Protein 8IMS (pdb70)

InterPro domains:
  IPR001293 Zinc finger, TRAF-type [PS50145] (222-292)
  IPR001680 WD40 repeat [PF00400] (387-424)
  IPR001680 WD40 repeat [PF00400] (430-465)
  IPR001680 WD40 repeat [PF00400] (471-504)
  IPR001680 WD40 repeat [PF00400] (590-629)
  IPR001680 WD40 repeat [PF00400] (635-668)
  IPR001680 WD40 repeat [PS50082] (392-424)
  IPR001680 WD40 repeat [PS50082] (435-474)
  IPR001680 WD40 repeat [PS50082] (555-594)
  IPR001680 WD40 repeat [PS50082] (595-638)
  IPR001680 WD40 repeat [PS50082] (639-670)
  IPR001680 WD40 repeat [SM00320] (385-424)
  IPR001680 WD40 repeat [SM00320] (428-465)
  IPR001680 WD40 repeat [SM00320] (468-504)
  IPR001680 WD40 repeat [SM00320] (509-545)
  IPR001680 WD40 repeat [SM00320] (548-585)
  IPR001680 WD40 repeat [SM00320] (588-629)
  IPR001680 WD40 repeat [SM00320] (632-669)
  IPR001841 Zinc finger, RING-type [PS50089] (131-165)
  IPR001841 Zinc finger, RING-type [SM00184] (131-164)

GO terms:
  GO:0061630 ubiquitin protein ligase activity (F, IDA)
  GO:0035519 protein K29-linked ubiquitination (P, IDA)
  GO:0005737 cytoplasm (C, IDA)
  GO:2000060 positive regulation of ubiquitin-dependent protein catabolic process (P, IDA)
  GO:0043410 positive regulation of MAPK cascade (P, IDA)
  GO:0006915 apoptotic process (P, IDA)
  GO:0061630 ubiquitin protein ligase activity (F, EXP)
  GO:0005634 nucleus (C, EXP)
  GO:0005737 cytoplasm (C, EXP)
  GO:0031410 cytoplasmic vesicle (C, EXP)
  GO:0070372 regulation of ERK1 and ERK2 cascade (P, IMP)
  GO:0005515 protein binding (F, IPI)
  GO:0004842 ubiquitin-protein transferase activity (F, IDA)
  GO:0000151 ubiquitin ligase complex (C, IDA)
  GO:0016567 protein ubiquitination (P, IDA)
  GO:2001235 positive regulation of apoptotic signaling pathway (P, IMP)

B-factor: mean 109.36, std 34.38, range [30.69, 208.99]

Solvent-accessible surface area: 18142 Å² total; per-residue (Å²): 109,104,154,128,38,64,99,102,8,39,70,84,1,111,122,14,70,107,37,13,56,90,15,73,118,20,15,58,108,2,130,44,50,4,25,127,4,42,101,75,5,58,100,22,36,114,41,12,104,123,93,20,101,86,12,75,102,65,11,52,116,23,38,101,38,9,90,100,24,90,150,66,21,59,116,10,73,67,56,3,71,109,0,30,48,84,30,69,111,57,143,180,152,81,43,139,120,36,60,110,74,6,51,76,75,7,112,91,0,122,100,31,15,48,93,2,78,132,30,2,57,78,3,119,56,51,3,36,109,14,21,101,76,0,55,109,32,50,127,34,17,106,112,97,9,81,80,19,62,120,48,15,55,98,10,35,113,35,2,84,104,31,85,164,67,22,65,115,18,74,92,72,0,69,78,4,36,68,85,29,118,122,19,134,193,158,68,81,68,84,47,77,118,86,4,60,75,45,4,122,114,0,58,84,32,12,50,103,9,70,99,36,3,49,101,8,120,58,60,14,35,133,16,31,118,88,1,61,134,29,55,140,36,10,116,126,100,20,79,84,6,71,90,48,14,42,117,25,34,119,44,9,104,73,16,139,142,39,48,56,98,12,90,69,80,18,70,119,0,57,54,60,14,132,143,45,126

Radius of gyration: 40.23 Å; Cα contacts (8 Å, |Δi|>4): 74; chains: 3; bounding box: 32×136×61 Å

Organism: Homo sapiens (NCBI:txid9606)

Foldseek 3Di:
DPPVVVVVVVVVVVVVVVVVVVVVVVVVVVVVVVVVVVVVVVVVVVVCVVVVVVVVVVVVVVVVVVVVVVVVVVVVVVVVVVVVVVVVVVVD/DPPCVVVVVVVVVVVVVVVVVVVVVVVVVVVVVVVVVVVVVVVVVVVVVVVVVVVVVVVVVVVVVVVVVVVVVVVVVVVVVVVVVVVVVVDDD/DDPCVVVVVVVVVVVVVVVVVVVVVVVVVVVVVVVVVVVVVVVVVVVVCVVVVVVVVVVVVVVVVVVVVVVVVVVVVVVVVVVVVVVVVVDD

Sequence (277 aa):
GLKEFLQQTDDRFHEMHVALAQKDQEIAFLRSMLGKLSEKIDQLEKSLELKFDVLDENQSKLSEDLMEFRRDASMLNDELSHINARLNMGILEGLKEFLQQTDDRFHEMHVALAQKDQEIAFLRSMLGKLSEKIDQLEKSLELKFDVLDENQSKLSEDLMEFRRDASMLNDELSHINARLNMGILEGLKEFLQQTDDRFHEMHVALAQKDQEIAFLRSMLGKLSEKIDQLEKSLELKFDVLDENQSKLSEDLMEFRRDASMLNDELSHINARLNMGI

Secondary structure (DSSP, 8-state):
---THHHHHHHHHHHHHHHHHHHHHHHHHHHHHHHHHHHHHHHHHHHHHHHHHHHHHHHHHHHHHHHHHHHHHHHHHHHHHHHHHHHHTTS--/--HHHHHHHHHHHHHHHHHHHHHHHHHHHHHHHHHHHHHHHHHHHHHHHHHHHHHHHHHHHHHHHHHHHHHHHHHHHHHHHHHHHHHHHHH-/----HHHHHHHHHHHHHHHHHHHHHHHHHHHHHHHHHHHHHHHHHHHHHH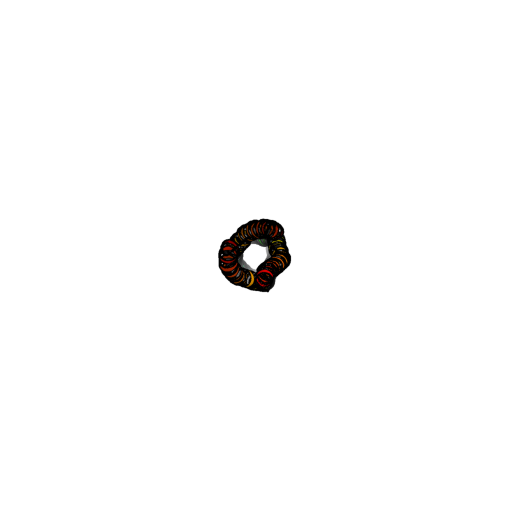HHHHHHHHHHHHHHHHHHHHHHHHHHHHHHHHHHHHHHTT--

Structure (mmCIF, N/CA/C/O backbone):
data_8IMS
#
_entry.id   8IMS
#
_cell.length_a   169.923
_cell.length_b   169.923
_cell.length_c   57.055
_cell.angle_alpha   90.000
_cell.angle_beta   90.000
_cell.angle_gamma   120.000
#
_symmetry.space_group_name_H-M   'P 64'
#
loop_
_entity.id
_entity.type
_entity.pdbx_description
1 polymer 'E3 ubiquitin-protein ligase TRAF7'
2 water water
#
loop_
_atom_site.group_PDB
_atom_site.id
_atom_site.type_symbol
_atom_site.label_atom_id
_atom_site.label_alt_id
_atom_site.label_comp_id
_atom_site.label_asym_id
_atom_site.label_entity_id
_atom_site.label_seq_id
_atom_site.pdbx_PDB_ins_code
_atom_site.Cartn_x
_atom_site.Cartn_y
_atom_site.Cartn_z
_atom_site.occupancy
_atom_site.B_iso_or_equiv
_atom_site.auth_seq_id
_atom_site.auth_comp_id
_atom_site.auth_asym_id
_atom_site.auth_atom_id
_atom_site.pdbx_PDB_model_num
ATOM 1 N N . GLY A 1 28 ? -91.45234 85.88886 -10.97489 1.000 146.12625 286 GLY B N 1
ATOM 2 C CA . GLY A 1 28 ? -90.50310 85.14065 -10.17383 1.000 149.17715 286 GLY B CA 1
ATOM 3 C C . GLY A 1 28 ? -91.10841 83.91947 -9.51193 1.000 170.24616 286 GLY B C 1
ATOM 4 O O . GLY A 1 28 ? -91.99318 84.02905 -8.66646 1.000 167.22917 286 GLY B O 1
ATOM 5 N N . LEU A 1 29 ? -90.61439 82.74698 -9.89289 1.000 183.34275 287 LEU B N 1
ATOM 6 C CA . LEU A 1 29 ? -91.08565 81.47503 -9.34011 1.000 160.57710 287 LEU B CA 1
ATOM 7 C C . LEU A 1 29 ? -90.04496 80.88488 -8.38886 1.000 151.86486 287 LEU B C 1
ATOM 8 O O . LEU A 1 29 ? -89.59133 79.75027 -8.52879 1.000 141.42565 287 LEU B O 1
ATOM 13 N N . LYS A 1 30 ? -89.66402 81.68721 -7.39426 1.000 164.30938 288 LYS B N 1
ATOM 14 C CA . LYS A 1 30 ? -88.68367 81.23083 -6.41621 1.000 153.90164 288 LYS B CA 1
ATOM 15 C C . LYS A 1 30 ? -89.28443 80.31359 -5.35997 1.000 148.72206 288 LYS B C 1
ATOM 16 O O . LYS A 1 30 ? -88.53512 79.62709 -4.65636 1.000 141.26733 288 LYS B O 1
ATOM 22 N N . GLU A 1 31 ? -90.60895 80.29721 -5.20961 1.000 157.53944 289 GLU B N 1
ATOM 23 C CA . GLU A 1 31 ? -91.20589 79.33662 -4.29100 1.000 155.12941 289 GLU B CA 1
ATOM 24 C C . GLU A 1 31 ? -91.02844 77.90355 -4.77766 1.000 144.88971 289 GLU B C 1
ATOM 25 O O . GLU A 1 31 ? -90.86500 76.99135 -3.96006 1.000 143.04109 289 GLU B O 1
ATOM 31 N N . PHE A 1 32 ? -91.05510 77.68363 -6.09546 1.000 144.11026 290 PHE B N 1
ATOM 32 C CA . PHE A 1 32 ? -90.91787 76.32964 -6.62264 1.000 129.95029 290 PHE B CA 1
ATOM 33 C C . PHE A 1 32 ? -89.48201 75.81634 -6.58155 1.000 116.46483 290 PHE B C 1
ATOM 34 O O . PHE A 1 32 ? -89.27237 74.61155 -6.40037 1.000 125.11588 290 PHE B O 1
ATOM 42 N N . LEU A 1 33 ? -88.48773 76.69564 -6.75447 1.000 115.91470 291 LEU B N 1
ATOM 43 C CA . LEU A 1 33 ? -87.09758 76.24231 -6.74326 1.000 119.51103 291 LEU B CA 1
ATOM 44 C C . LEU A 1 33 ? -86.74017 75.59040 -5.41552 1.000 118.01435 291 LEU B C 1
ATOM 45 O O . LEU A 1 33 ? -85.97391 74.62059 -5.37584 1.000 117.74214 291 LEU B O 1
ATOM 50 N N . GLN A 1 34 ? -87.28218 76.11055 -4.31707 1.000 119.42491 292 GLN B N 1
ATOM 51 C CA . GLN A 1 34 ? -87.03662 75.50066 -3.01943 1.000 122.91109 292 GLN B CA 1
ATOM 52 C C . GLN A 1 34 ? -87.86810 74.23893 -2.82994 1.000 108.59985 292 GLN B C 1
ATOM 53 O O . GLN A 1 34 ? -87.42716 73.30797 -2.14641 1.000 110.61780 292 GLN B O 1
ATOM 59 N N . GLN A 1 35 ? -89.06820 74.19846 -3.41673 1.000 108.75621 293 GLN B N 1
ATOM 60 C CA . GLN A 1 35 ? -89.92382 73.02082 -3.30237 1.000 108.41118 293 GLN B CA 1
ATOM 61 C C . GLN A 1 35 ? -89.20620 71.76789 -3.79075 1.000 98.47573 293 GLN B C 1
ATOM 62 O O . GLN A 1 35 ? -89.35176 70.68992 -3.20255 1.000 101.57365 293 GLN B O 1
ATOM 68 N N . THR A 1 36 ? -88.42386 71.89037 -4.86531 1.000 92.83867 294 THR B N 1
ATOM 69 C CA . THR A 1 36 ? -87.65077 70.75106 -5.34855 1.000 92.11706 294 THR B CA 1
ATOM 70 C C . THR A 1 36 ? -86.48421 70.44259 -4.41845 1.000 91.18027 294 THR B C 1
ATOM 71 O O . THR A 1 36 ? -86.12492 69.27420 -4.23115 1.000 95.52297 294 THR B O 1
ATOM 75 N N . ASP A 1 37 ? -85.87502 71.47886 -3.83595 1.000 88.70826 295 ASP B N 1
ATOM 76 C CA . ASP A 1 37 ? -84.81317 71.26571 -2.85743 1.000 90.08455 295 ASP B CA 1
ATOM 77 C C . ASP A 1 37 ? -85.32814 70.47175 -1.66220 1.000 79.14083 295 ASP B C 1
ATOM 78 O O . ASP A 1 37 ? -84.61219 69.62891 -1.10853 1.000 89.64628 295 ASP B O 1
ATOM 83 N N . ASP A 1 38 ? -86.57559 70.72094 -1.25804 1.000 81.23648 296 ASP B N 1
ATOM 84 C CA . ASP A 1 38 ? -87.17474 69.95138 -0.17319 1.000 73.00724 296 ASP B CA 1
ATOM 85 C C . ASP A 1 38 ? -87.36271 68.49154 -0.56700 1.000 80.06749 296 ASP B C 1
ATOM 86 O O . ASP A 1 38 ? -87.07735 67.58760 0.22748 1.000 86.27445 296 ASP B O 1
ATOM 91 N N . ARG A 1 39 ? -87.85127 68.24242 -1.78566 1.000 88.77552 297 ARG B N 1
ATOM 92 C CA . ARG A 1 39 ? -88.08750 66.87001 -2.22367 1.000 81.45738 297 ARG B CA 1
ATOM 93 C C . ARG A 1 39 ? -86.78358 66.08621 -2.31000 1.000 71.32656 297 ARG B C 1
ATOM 94 O O . ARG A 1 39 ? -86.74761 64.89153 -1.99312 1.000 71.76808 297 ARG B O 1
ATOM 102 N N . PHE A 1 40 ? -85.70264 66.73929 -2.74519 1.000 64.89089 298 PHE B N 1
ATOM 103 C CA . PHE A 1 40 ? -84.40440 66.07328 -2.78115 1.000 62.64029 298 PHE B CA 1
ATOM 104 C C . PHE A 1 40 ? -83.96224 65.65976 -1.38285 1.000 76.94853 298 PHE B C 1
ATOM 105 O O . PHE A 1 40 ? -83.33602 64.60752 -1.20552 1.000 73.22006 298 PHE B O 1
ATOM 113 N N . HIS A 1 41 ? -84.27836 66.47907 -0.37685 1.000 74.76359 299 HIS B N 1
ATOM 114 C CA . HIS A 1 41 ? -83.94814 66.12714 0.99987 1.000 68.49767 299 HIS B CA 1
ATOM 115 C C . HIS A 1 41 ? -84.74639 64.91412 1.46334 1.000 77.43268 299 HIS B C 1
ATOM 116 O O . HIS A 1 41 ? -84.21293 64.04159 2.15931 1.000 76.49198 299 HIS B O 1
ATOM 123 N N . GLU A 1 42 ? -86.03045 64.85204 1.09597 1.000 73.64330 300 GLU B N 1
ATOM 124 C CA . GLU A 1 42 ? -86.84427 63.67557 1.39193 1.000 71.06425 300 GLU B CA 1
ATOM 125 C C . GLU A 1 42 ? -86.21148 62.40671 0.83659 1.000 70.56761 300 GLU B C 1
ATOM 126 O O . GLU A 1 42 ? -86.15503 61.38042 1.52347 1.000 79.66355 300 GLU B O 1
ATOM 132 N N . MET A 1 43 ? -85.73236 62.45779 -0.40696 1.000 66.85671 301 MET B N 1
ATOM 133 C CA . MET A 1 43 ? -85.15638 61.27185 -1.03125 1.000 53.81622 301 MET B CA 1
ATOM 134 C C . MET A 1 43 ? -83.83584 60.88395 -0.37566 1.000 61.59475 301 MET B C 1
ATOM 135 O O . MET A 1 43 ? -83.55546 59.69289 -0.19391 1.000 61.59099 301 MET B O 1
ATOM 140 N N . HIS A 1 44 ? -83.00954 61.87257 -0.02093 1.000 62.66478 302 HIS B N 1
ATOM 141 C CA . HIS A 1 44 ? -81.75126 61.57514 0.65761 1.000 63.45900 302 HIS B CA 1
ATOM 142 C C . HIS A 1 44 ? -82.00154 60.86685 1.98163 1.000 60.38637 302 HIS B C 1
ATOM 143 O O . HIS A 1 44 ? -81.25196 59.95972 2.36149 1.000 60.58723 302 HIS B O 1
ATOM 150 N N . VAL A 1 45 ? -83.04483 61.27678 2.70373 1.000 57.17281 303 VAL B N 1
ATOM 151 C CA . VAL A 1 45 ? -83.41630 60.58457 3.93270 1.000 52.38642 303 VAL B CA 1
ATOM 152 C C . VAL A 1 45 ? -83.89050 59.17197 3.61586 1.000 51.06229 303 VAL B C 1
ATOM 153 O O . VAL A 1 45 ? -83.50375 58.20424 4.28202 1.000 57.02952 303 VAL B O 1
ATOM 157 N N . ALA A 1 46 ? -84.73364 59.03361 2.58883 1.000 54.33595 304 ALA B N 1
ATOM 158 C CA . ALA A 1 46 ? -85.19884 57.71093 2.18602 1.000 49.27266 304 ALA B CA 1
ATOM 159 C C . ALA A 1 46 ? -84.03504 56.83523 1.74456 1.000 50.76386 304 ALA B C 1
ATOM 160 O O . ALA A 1 46 ? -84.00956 55.63170 2.02803 1.000 57.20977 304 ALA B O 1
ATOM 162 N N . LEU A 1 47 ? -83.05998 57.42356 1.04983 1.000 47.45712 305 LEU B N 1
ATOM 163 C CA . LEU A 1 47 ? -81.85374 56.68136 0.70560 1.000 48.07113 305 LEU B CA 1
ATOM 164 C C . LEU A 1 47 ? -81.06434 56.31252 1.95405 1.000 49.98807 305 LEU B C 1
ATOM 165 O O . LEU A 1 47 ? -80.55700 55.19107 2.06369 1.000 53.54985 305 LEU B O 1
ATOM 170 N N . ALA A 1 48 ? -80.95932 57.24244 2.90839 1.000 58.30885 306 ALA B N 1
ATOM 171 C CA . ALA A 1 48 ? -80.21897 56.97354 4.13761 1.000 47.83384 306 ALA B CA 1
ATOM 172 C C . ALA A 1 48 ? -80.80511 55.78901 4.89358 1.000 56.93248 306 ALA B C 1
ATOM 173 O O . ALA A 1 48 ? -80.06363 54.97723 5.46050 1.000 59.62762 306 ALA B O 1
ATOM 175 N N . GLN A 1 49 ? -82.13524 55.67430 4.91815 1.000 50.64675 307 GLN B N 1
ATOM 176 C CA . GLN A 1 49 ? -82.75556 54.49017 5.50223 1.000 49.95165 307 GLN B CA 1
ATOM 177 C C . GLN A 1 49 ? -82.35974 53.23298 4.74076 1.000 56.37263 307 GLN B C 1
ATOM 178 O O . GLN A 1 49 ? -82.05190 52.20271 5.34960 1.000 58.10465 307 GLN B O 1
ATOM 184 N N . LYS A 1 50 ? -82.35287 53.30266 3.40694 1.000 56.47524 308 LYS B N 1
ATOM 185 C CA . LYS A 1 50 ? -81.98885 52.14082 2.60177 1.000 51.18008 308 LYS B CA 1
ATOM 186 C C . LYS A 1 50 ? -80.58778 51.64610 2.93801 1.000 51.86413 308 LYS B C 1
ATOM 187 O O . LYS A 1 50 ? -80.34683 50.43448 2.98233 1.000 57.15520 308 LYS B O 1
ATOM 193 N N . ASP A 1 51 ? -79.65053 52.56704 3.17944 1.000 55.45088 309 ASP B N 1
ATOM 194 C CA . ASP A 1 51 ? -78.32321 52.16307 3.63478 1.000 58.09198 309 ASP B CA 1
ATOM 195 C C . ASP A 1 51 ? -78.40516 51.36448 4.92970 1.000 55.93326 309 ASP B C 1
ATOM 196 O O . ASP A 1 51 ? -77.69680 50.36448 5.09573 1.000 53.47270 309 ASP B O 1
ATOM 201 N N . GLN A 1 52 ? -79.26111 51.79271 5.85966 1.000 59.33133 310 GLN B N 1
ATOM 202 C CA . GLN A 1 52 ? -79.40516 51.08123 7.12590 1.000 54.78711 310 GLN B CA 1
ATOM 203 C C . GLN A 1 52 ? -79.99556 49.69364 6.91064 1.000 53.88708 310 GLN B C 1
ATOM 204 O O . GLN A 1 52 ? -79.44122 48.69224 7.37871 1.000 54.23902 310 GLN B O 1
ATOM 210 N N . GLU A 1 53 ? -81.13986 49.62291 6.22506 1.000 60.29560 311 GLU B N 1
ATOM 211 C CA . GLU A 1 53 ? -81.79614 48.34161 5.98459 1.000 54.74641 311 GLU B CA 1
ATOM 212 C C . GLU A 1 53 ? -80.86503 47.36015 5.28246 1.000 53.67490 311 GLU B C 1
ATOM 213 O O . GLU A 1 53 ? -80.82615 46.17461 5.63079 1.000 50.75858 311 GLU B O 1
ATOM 219 N N . ILE A 1 54 ? -80.09422 47.83590 4.30243 1.000 49.13595 312 ILE B N 1
ATOM 220 C CA . ILE A 1 54 ? -79.18073 46.94625 3.59189 1.000 57.06696 312 ILE B CA 1
ATOM 221 C C . ILE A 1 54 ? -78.04080 46.50626 4.50234 1.000 53.35915 312 ILE B C 1
ATOM 222 O O . ILE A 1 54 ? -77.60749 45.34815 4.46035 1.000 55.13656 312 ILE B O 1
ATOM 227 N N . ALA A 1 55 ? -77.54595 47.41418 5.34649 1.000 57.54571 313 ALA B N 1
ATOM 228 C CA . ALA A 1 55 ? -76.45327 47.07209 6.25263 1.000 53.18130 313 ALA B CA 1
ATOM 229 C C . ALA A 1 55 ? -76.85397 45.95946 7.21527 1.000 63.79325 313 ALA B C 1
ATOM 230 O O . ALA A 1 55 ? -76.09597 45.00596 7.42895 1.000 57.93126 313 ALA B O 1
ATOM 232 N N . PHE A 1 56 ? -78.04222 46.06946 7.81535 1.000 53.94159 314 PHE B N 1
ATOM 233 C CA . PHE A 1 56 ? -78.51453 45.02359 8.71830 1.000 54.58560 314 PHE B CA 1
ATOM 234 C C . PHE A 1 56 ? -78.71121 43.70128 7.98702 1.000 51.68405 314 PHE B C 1
ATOM 235 O O . PHE A 1 56 ? -78.23818 42.65324 8.44090 1.000 51.64843 314 PHE B O 1
ATOM 243 N N . LEU A 1 57 ? -79.43120 43.72965 6.86117 1.000 53.71979 315 LEU B N 1
ATOM 244 C CA . LEU A 1 57 ? -79.65903 42.51417 6.08385 1.000 52.35766 315 LEU B CA 1
ATOM 245 C C . LEU A 1 57 ? -78.34128 41.84241 5.72832 1.000 56.10373 315 LEU B C 1
ATOM 246 O O . LEU A 1 57 ? -78.24411 40.60988 5.70220 1.000 65.09541 315 LEU B O 1
ATOM 251 N N . ARG A 1 58 ? -77.31883 42.64797 5.44355 1.000 50.70613 316 ARG B N 1
ATOM 252 C CA . ARG A 1 58 ? -75.98485 42.12359 5.18214 1.000 44.58868 316 ARG B CA 1
ATOM 253 C C . ARG A 1 58 ? -75.46252 41.34721 6.38774 1.000 60.81770 316 ARG B C 1
ATOM 254 O O . ARG A 1 58 ? -74.97708 40.21767 6.25193 1.000 64.11450 316 ARG B O 1
ATOM 262 N N . SER A 1 59 ? -75.54798 41.94548 7.57986 1.000 69.39223 317 SER B N 1
ATOM 263 C CA . SER A 1 59 ? -75.03683 41.28959 8.78118 1.000 64.73716 317 SER B CA 1
ATOM 264 C C . SER A 1 59 ? -75.81345 40.01790 9.10145 1.000 63.04378 317 SER B C 1
ATOM 265 O O . SER A 1 59 ? -75.21728 38.99430 9.45723 1.000 73.29903 317 SER B O 1
ATOM 268 N N . MET A 1 60 ? -77.14501 40.06342 8.98845 1.000 59.95444 318 MET B N 1
ATOM 269 C CA . MET A 1 60 ? -77.94758 38.86823 9.23574 1.000 55.49869 318 MET B CA 1
ATOM 270 C C . MET A 1 60 ? -77.54458 37.73293 8.30546 1.000 56.06162 318 MET B C 1
ATOM 271 O O . MET A 1 60 ? -77.46968 36.57352 8.72772 1.000 68.87549 318 MET B O 1
ATOM 276 N N . LEU A 1 61 ? -77.28418 38.04335 7.03371 1.000 57.69473 319 LEU B N 1
ATOM 277 C CA . LEU A 1 61 ? -76.77887 37.02353 6.12213 1.000 61.44181 319 LEU B CA 1
ATOM 278 C C . LEU A 1 61 ? -75.45552 36.45624 6.61503 1.000 58.67144 319 LEU B C 1
ATOM 279 O O . LEU A 1 61 ? -75.24952 35.23757 6.59336 1.000 53.18037 319 LEU B O 1
ATOM 284 N N . GLY A 1 62 ? -74.54381 37.32466 7.05546 1.000 59.38741 320 GLY B N 1
ATOM 285 C CA . GLY A 1 62 ? -73.27726 36.83995 7.57516 1.000 73.01773 320 GLY B CA 1
ATOM 286 C C . GLY A 1 62 ? -73.45457 35.98066 8.81121 1.000 74.87474 320 GLY B C 1
ATOM 287 O O . GLY A 1 62 ? -72.77739 34.96327 8.97444 1.000 75.82457 320 GLY B O 1
ATOM 288 N N . LYS A 1 63 ? -74.36753 36.38031 9.70007 1.000 69.27742 321 LYS B N 1
ATOM 289 C CA . LYS A 1 63 ? -74.65001 35.57694 10.88525 1.000 70.82243 321 LYS B CA 1
ATOM 290 C C . LYS A 1 63 ? -75.26973 34.23431 10.51331 1.000 69.02803 321 LYS B C 1
ATOM 291 O O . LYS A 1 63 ? -74.90552 33.19900 11.08238 1.000 73.31288 321 LYS B O 1
ATOM 297 N N . LEU A 1 64 ? -76.20766 34.22942 9.56194 1.000 64.57639 322 LEU B N 1
ATOM 298 C CA . LEU A 1 64 ? -76.80999 32.97277 9.12797 1.000 50.88279 322 LEU B CA 1
ATOM 299 C C . LEU A 1 64 ? -75.79322 32.09857 8.40685 1.000 70.43450 322 LEU B C 1
ATOM 300 O O . LEU A 1 64 ? -75.72760 30.88814 8.64748 1.000 81.01924 322 LEU B O 1
ATOM 305 N N . SER A 1 65 ? -75.00225 32.69026 7.50703 1.000 76.62413 323 SER B N 1
ATOM 306 C CA . SER A 1 65 ? -73.95408 31.93058 6.83405 1.000 75.72543 323 SER B CA 1
ATOM 307 C C . SER A 1 65 ? -72.92694 31.41603 7.83070 1.000 75.85068 323 SER B C 1
ATOM 308 O O . SER A 1 65 ? -72.34329 30.34553 7.62779 1.000 82.95576 323 SER B O 1
ATOM 311 N N . GLU A 1 66 ? -72.69125 32.16784 8.90723 1.000 80.25462 324 GLU B N 1
ATOM 312 C CA . GLU A 1 66 ? -71.82563 31.69045 9.97913 1.000 92.62786 324 GLU B CA 1
ATOM 313 C C . GLU A 1 66 ? -72.46326 30.51069 10.70075 1.000 85.17616 324 GLU B C 1
ATOM 314 O O . GLU A 1 66 ? -71.80545 29.49684 10.95304 1.000 92.33726 324 GLU B O 1
ATOM 320 N N . LYS A 1 67 ? -73.75271 30.62516 11.03142 1.000 88.69971 325 LYS B N 1
ATOM 321 C CA . LYS A 1 67 ? -74.47078 29.52642 11.67226 1.000 82.53998 325 LYS B CA 1
ATOM 322 C C . LYS A 1 67 ? -74.33652 28.23096 10.88047 1.000 85.31269 325 LYS B C 1
ATOM 323 O O . LYS A 1 67 ? -74.18605 27.14973 11.46115 1.000 91.90180 325 LYS B O 1
ATOM 329 N N . ILE A 1 68 ? -74.39039 28.32353 9.55063 1.000 76.43796 326 ILE B N 1
ATOM 330 C CA . ILE A 1 68 ? -74.29188 27.13607 8.70787 1.000 69.18074 326 ILE B CA 1
ATOM 331 C C . ILE A 1 68 ? -72.91351 26.49323 8.82180 1.000 79.48034 326 ILE B C 1
ATOM 332 O O . ILE A 1 68 ? -72.79577 25.26551 8.92084 1.000 86.45770 326 ILE B O 1
ATOM 337 N N . ASP A 1 69 ? -71.85046 27.30247 8.80502 1.000 82.93212 327 ASP B N 1
ATOM 338 C CA . ASP A 1 69 ? -70.50183 26.74031 8.78195 1.000 91.17794 327 ASP B CA 1
ATOM 339 C C . ASP A 1 69 ? -70.19264 25.94593 10.04848 1.000 98.48981 327 ASP B C 1
ATOM 340 O O . ASP A 1 69 ? -69.64473 24.84141 9.96996 1.000 103.97847 327 ASP B O 1
ATOM 345 N N . GLN A 1 70 ? -70.55830 26.46879 11.22250 1.000 99.16856 328 GLN B N 1
ATOM 346 C CA . GLN A 1 70 ? -70.35423 25.70637 12.45322 1.000 95.91712 328 GLN B CA 1
ATOM 347 C C . GLN A 1 70 ? -71.19265 24.43573 12.45833 1.000 89.70069 328 GLN B C 1
ATOM 348 O O . GLN A 1 70 ? -70.74563 23.38860 12.94093 1.000 88.59946 328 GLN B O 1
ATOM 354 N N . LEU A 1 71 ? -72.41536 24.51249 11.93261 1.000 84.14887 329 LEU B N 1
ATOM 355 C CA . LEU A 1 71 ? -73.26072 23.32830 11.84168 1.000 72.73062 329 LEU B CA 1
ATOM 356 C C . LEU A 1 71 ? -72.63910 22.27482 10.92929 1.000 82.20366 329 LEU B C 1
ATOM 357 O O . LEU A 1 71 ? -72.70703 21.07630 11.21893 1.000 93.95050 329 LEU B O 1
ATOM 362 N N . GLU A 1 72 ? -72.04494 22.69849 9.80982 1.000 88.56598 330 GLU B N 1
ATOM 363 C CA . GLU A 1 72 ? -71.34299 21.75210 8.94548 1.000 84.97954 330 GLU B CA 1
ATOM 364 C C . GLU A 1 72 ? -70.16862 21.10342 9.66763 1.000 83.81611 330 GLU B C 1
ATOM 365 O O . GLU A 1 72 ? -69.96981 19.88617 9.57847 1.000 88.53734 330 GLU B O 1
ATOM 371 N N . LYS A 1 73 ? -69.38340 21.90204 10.39438 1.000 81.73994 331 LYS B N 1
ATOM 372 C CA . LYS A 1 73 ? -68.23457 21.36486 11.11835 1.000 96.18316 331 LYS B CA 1
ATOM 373 C C . LYS A 1 73 ? -68.68362 20.44614 12.24624 1.000 100.40668 331 LYS B C 1
ATOM 374 O O . LYS A 1 73 ? -68.11396 19.36638 12.44285 1.000 109.48055 331 LYS B O 1
ATOM 380 N N . SER A 1 74 ? -69.68897 20.87133 13.01575 1.000 104.26175 332 SER B N 1
ATOM 381 C CA . SER A 1 74 ? -70.18559 20.03696 14.10462 1.000 101.78149 332 SER B CA 1
ATOM 382 C C . SER A 1 74 ? -70.69636 18.69723 13.59235 1.000 87.57356 332 SER B C 1
ATOM 383 O O . SER A 1 74 ? -70.58742 17.68325 14.29081 1.000 98.82295 332 SER B O 1
ATOM 386 N N . LEU A 1 75 ? -71.25953 18.66973 12.38410 1.000 83.29747 333 LEU B N 1
ATOM 387 C CA . LEU A 1 75 ? -71.68372 17.40126 11.80213 1.000 87.42545 333 LEU B CA 1
ATOM 388 C C . LEU A 1 75 ? -70.48799 16.51883 11.46762 1.000 89.16199 333 LEU B C 1
ATOM 389 O O . LEU A 1 75 ? -70.53374 15.30128 11.67417 1.000 89.05706 333 LEU B O 1
ATOM 394 N N . GLU A 1 76 ? -69.41156 17.11786 10.94886 1.000 101.88148 334 GLU B N 1
ATOM 395 C CA . GLU A 1 76 ? -68.20993 16.35480 10.62564 1.000 103.91115 334 GLU B CA 1
ATOM 396 C C . GLU A 1 76 ? -67.67674 15.62160 11.85044 1.000 96.24954 334 GLU B C 1
ATOM 397 O O . GLU A 1 76 ? -67.31227 14.44303 11.77284 1.000 105.50934 334 GLU B O 1
ATOM 403 N N . LEU A 1 77 ? -67.61478 16.31033 12.99109 1.000 99.35361 335 LEU B N 1
ATOM 404 C CA . LEU A 1 77 ? -67.12002 15.68941 14.21592 1.000 99.95744 335 LEU B CA 1
ATOM 405 C C . LEU A 1 77 ? -68.08262 14.61814 14.71463 1.000 103.02318 335 LEU B C 1
ATOM 406 O O . LEU A 1 77 ? -67.69681 13.46157 14.92396 1.000 117.67614 335 LEU B O 1
ATOM 411 N N . LYS A 1 78 ? -69.34751 14.99597 14.91756 1.000 94.94395 336 LYS B N 1
ATOM 412 C CA . LYS A 1 78 ? -70.33698 14.07486 15.46807 1.000 91.20759 336 LYS B CA 1
ATOM 413 C C . LYS A 1 78 ? -70.53729 12.84310 14.59121 1.000 91.84858 336 LYS B C 1
ATOM 414 O O . LYS A 1 78 ? -70.90043 11.77677 15.10019 1.000 106.49634 336 LYS B O 1
ATOM 420 N N . PHE A 1 79 ? -70.30987 12.96107 13.28112 1.000 93.99095 337 PHE B N 1
ATOM 421 C CA . PHE A 1 79 ? -70.42767 11.79665 12.40794 1.000 86.69627 337 PHE B CA 1
ATOM 422 C C . PHE A 1 79 ? -69.22409 10.87164 12.52538 1.000 95.64942 337 PHE B C 1
ATOM 423 O O . PHE A 1 79 ? -69.38556 9.64746 12.57784 1.000 111.49213 337 PHE B O 1
ATOM 431 N N . ASP A 1 80 ? -68.01361 11.43427 12.54981 1.000 101.89275 338 ASP B N 1
ATOM 432 C CA . ASP A 1 80 ? -66.81845 10.60962 12.69195 1.000 110.13721 338 ASP B CA 1
ATOM 433 C C . ASP A 1 80 ? -66.82010 9.83399 14.00293 1.000 107.74264 338 ASP B C 1
ATOM 434 O O . ASP A 1 80 ? -66.29676 8.71514 14.06162 1.000 113.65796 338 ASP B O 1
ATOM 439 N N . VAL A 1 81 ? -67.39920 10.40606 15.05940 1.000 106.21144 339 VAL B N 1
ATOM 440 C CA . VAL A 1 81 ? -67.49429 9.70063 16.33498 1.000 104.61727 339 VAL B CA 1
ATOM 441 C C . VAL A 1 81 ? -68.42680 8.50078 16.21184 1.000 116.82920 339 VAL B C 1
ATOM 442 O O . VAL A 1 81 ? -68.04948 7.36344 16.51729 1.000 125.93149 339 VAL B O 1
ATOM 446 N N . LEU A 1 82 ? -69.66270 8.74007 15.76446 1.000 113.95502 340 LEU B N 1
ATOM 447 C CA . LEU A 1 82 ? -70.64086 7.65998 15.68405 1.000 106.22628 340 LEU B CA 1
ATOM 448 C C . LEU A 1 82 ? -70.26390 6.62475 14.63226 1.000 104.19630 340 LEU B C 1
ATOM 449 O O . LEU A 1 82 ? -70.59449 5.44350 14.78619 1.000 120.47068 340 LEU B O 1
ATOM 454 N N . ASP A 1 83 ? -69.58509 7.03971 13.55983 1.000 104.49208 341 ASP B N 1
ATOM 455 C CA . ASP A 1 83 ? -69.12515 6.07065 12.57055 1.000 115.74283 341 ASP B CA 1
ATOM 456 C C . ASP A 1 83 ? -68.07136 5.14206 13.16132 1.000 113.67842 341 ASP B C 1
ATOM 457 O O . ASP A 1 83 ? -68.06924 3.93799 12.87987 1.000 119.85294 341 ASP B O 1
ATOM 462 N N . GLU A 1 84 ? -67.16518 5.68471 13.97932 1.000 113.64775 342 GLU B N 1
ATOM 463 C CA . GLU A 1 84 ? -66.17821 4.84678 14.65375 1.000 126.18656 342 GLU B CA 1
ATOM 464 C C . GLU A 1 84 ? -66.83850 3.93304 15.67873 1.000 121.41158 342 GLU B C 1
ATOM 465 O O . GLU A 1 84 ? -66.48359 2.75313 15.78533 1.000 124.41071 342 GLU B O 1
ATOM 471 N N . ASN A 1 85 ? -67.79248 4.46432 16.44923 1.000 116.58116 343 ASN B N 1
ATOM 472 C CA . ASN A 1 85 ? -68.49140 3.64493 17.43432 1.000 118.48199 343 ASN B CA 1
ATOM 473 C C . ASN A 1 85 ? -69.22265 2.48660 16.76809 1.000 113.34236 343 ASN B C 1
ATOM 474 O O . ASN A 1 85 ? -69.20762 1.36003 17.27679 1.000 119.51170 343 ASN B O 1
ATOM 479 N N . GLN A 1 86 ? -69.87938 2.74582 15.63486 1.000 101.86602 344 GLN B N 1
ATOM 480 C CA . GLN A 1 86 ? -70.52745 1.66668 14.89766 1.000 101.89696 344 GLN B CA 1
ATOM 481 C C . GLN A 1 86 ? -69.50669 0.65343 14.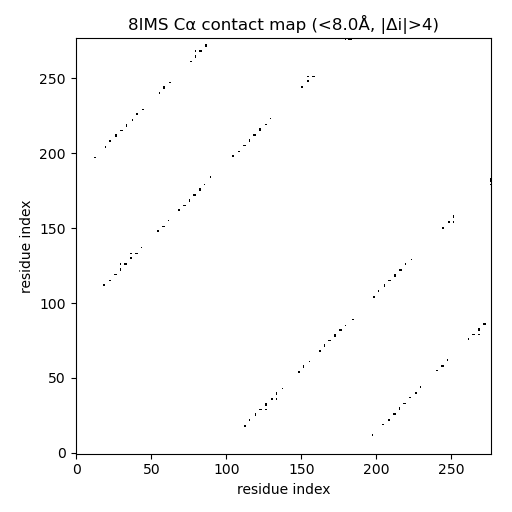39672 1.000 105.99892 344 GLN B C 1
ATOM 482 O O . GLN A 1 86 ? -69.76460 -0.55532 14.40488 1.000 119.15829 344 GLN B O 1
ATOM 488 N N . SER A 1 87 ? -68.34236 1.12937 13.94935 1.000 106.61682 345 SER B N 1
ATOM 489 C CA . SER A 1 87 ? -67.30604 0.22149 13.46818 1.000 115.19035 345 SER B CA 1
ATOM 490 C C . SER A 1 87 ? -66.64143 -0.52034 14.62152 1.000 123.26236 345 SER B C 1
ATOM 491 O O . SER A 1 87 ? -66.41263 -1.73271 14.53687 1.000 127.22573 345 SER B O 1
ATOM 494 N N . LYS A 1 88 ? -66.31727 0.19254 15.70443 1.000 120.71012 346 LYS B N 1
ATOM 495 C CA . LYS A 1 88 ? -65.67192 -0.44644 16.84761 1.000 122.70727 346 LYS B CA 1
ATOM 496 C C . LYS A 1 88 ? -66.58670 -1.48266 17.48752 1.000 126.60169 346 LYS B C 1
ATOM 497 O O . LYS A 1 88 ? -66.13989 -2.57720 17.85053 1.000 141.79629 346 LYS B O 1
ATOM 503 N N . LEU A 1 89 ? -67.87023 -1.15119 17.64385 1.000 123.05650 347 LEU B N 1
ATOM 504 C CA . LEU A 1 89 ? -68.81569 -2.10408 18.21610 1.000 112.99926 347 LEU B CA 1
ATOM 505 C C . LEU A 1 89 ? -69.00844 -3.30573 17.29853 1.000 114.41139 347 LEU B C 1
ATOM 506 O O . LEU A 1 89 ? -69.11732 -4.44300 17.77148 1.000 129.09360 347 LEU B O 1
ATOM 511 N N . SER A 1 90 ? -69.06242 -3.07400 15.98341 1.000 114.16267 348 SER B N 1
ATOM 512 C CA . SER A 1 90 ? -69.23905 -4.17944 15.04647 1.000 119.14116 348 SER B CA 1
ATOM 513 C C . SER A 1 90 ? -68.01038 -5.07967 14.99980 1.000 119.64514 348 SER B C 1
ATOM 514 O O . SER A 1 90 ? -68.14321 -6.29407 14.80955 1.000 122.65162 348 SER B O 1
ATOM 517 N N . GLU A 1 91 ? -66.81252 -4.51007 15.16007 1.000 121.21265 349 GLU B N 1
ATOM 518 C CA . GLU A 1 91 ? -65.61849 -5.33918 15.29151 1.000 121.87392 349 GLU B CA 1
ATOM 519 C C . GLU A 1 91 ? -65.69735 -6.19935 16.54436 1.000 120.18057 349 GLU B C 1
ATOM 520 O O . GLU A 1 91 ? -65.28812 -7.36642 16.53585 1.000 122.50062 349 GLU B O 1
ATOM 526 N N . ASP A 1 92 ? -66.20764 -5.62756 17.63762 1.000 118.74678 350 ASP B N 1
ATOM 527 C CA . ASP A 1 92 ? -66.43227 -6.39908 18.85463 1.000 119.74689 350 ASP B CA 1
ATOM 528 C C . ASP A 1 92 ? -67.38375 -7.56120 18.59751 1.000 119.22810 350 ASP B C 1
ATOM 529 O O . ASP A 1 92 ? -67.18300 -8.66376 19.11975 1.000 125.26264 350 ASP B O 1
ATOM 534 N N . LEU A 1 93 ? -68.43613 -7.32580 17.80776 1.000 119.15535 351 LEU B N 1
ATOM 535 C CA . LEU A 1 93 ? -69.36400 -8.39613 17.45219 1.000 107.38542 351 LEU B CA 1
ATOM 536 C C . LEU A 1 93 ? -68.64034 -9.54153 16.75722 1.000 112.15857 351 LEU B C 1
ATOM 537 O O . LEU A 1 93 ? -68.86304 -10.71563 17.07395 1.000 122.07219 351 LEU B O 1
ATOM 542 N N . MET A 1 94 ? -67.77100 -9.21667 15.79699 1.000 119.94579 352 MET B N 1
ATOM 543 C CA . MET A 1 94 ? -67.09520 -10.25801 15.03091 1.000 123.00936 352 MET B CA 1
ATOM 544 C C . MET A 1 94 ? -66.17251 -11.08439 15.91723 1.000 125.66222 352 MET B C 1
ATOM 545 O O . MET A 1 94 ? -66.07359 -12.30570 15.75344 1.000 131.90875 352 MET B O 1
ATOM 550 N N . GLU A 1 95 ? -65.47904 -10.43722 16.85578 1.000 123.14067 353 GLU B N 1
ATOM 551 C CA . GLU A 1 95 ? -64.67860 -11.18911 17.81589 1.000 126.99579 353 GLU B CA 1
ATOM 552 C C . GLU A 1 95 ? -65.56459 -11.99474 18.75970 1.000 123.94045 353 GLU B C 1
ATOM 553 O O . GLU A 1 95 ? -65.25804 -13.15072 19.07418 1.000 131.55888 353 GLU B O 1
ATOM 559 N N . PHE A 1 96 ? -66.67012 -11.40040 19.21855 1.000 120.14147 354 PHE B N 1
ATOM 560 C CA . PHE A 1 96 ? -67.52644 -12.07420 20.18869 1.000 110.37341 354 PHE B CA 1
ATOM 561 C C . PHE A 1 96 ? -68.26013 -13.25855 19.56869 1.000 113.92827 354 PHE B C 1
ATOM 562 O O . PHE A 1 96 ? -68.50617 -14.25593 20.25660 1.000 120.03567 354 PHE B O 1
ATOM 570 N N . ARG A 1 97 ? -68.61856 -13.17657 18.28248 1.000 121.23544 355 ARG B N 1
ATOM 571 C CA . ARG A 1 97 ? -69.22958 -14.33087 17.62802 1.000 116.92108 355 ARG B CA 1
ATOM 572 C C . ARG A 1 97 ? -68.24780 -15.49053 17.51744 1.000 114.44806 355 ARG B C 1
ATOM 573 O O . ARG A 1 97 ? -68.65635 -16.65461 17.59778 1.000 110.65355 355 ARG B O 1
ATOM 581 N N . ARG A 1 98 ? -66.96001 -15.19590 17.32078 1.000 122.84169 356 ARG B N 1
ATOM 582 C CA . ARG A 1 98 ? -65.94294 -16.24120 17.36191 1.000 114.73540 356 ARG B CA 1
ATOM 583 C C . ARG A 1 98 ? -65.91948 -16.91210 18.72839 1.000 117.55678 356 ARG B C 1
ATOM 584 O O . ARG A 1 98 ? -65.93590 -18.14401 18.83193 1.000 124.85716 356 ARG B O 1
ATOM 592 N N . ASP A 1 99 ? -65.87248 -16.10506 19.79244 1.000 118.77054 357 ASP B N 1
ATOM 593 C CA . ASP A 1 99 ? -65.85913 -16.63786 21.15075 1.000 119.55944 357 ASP B CA 1
ATOM 594 C C . ASP A 1 99 ? -67.09401 -17.48281 21.44187 1.000 124.27555 357 ASP B C 1
ATOM 595 O O . ASP A 1 99 ? -67.02080 -18.43928 22.22182 1.000 134.95420 357 ASP B O 1
ATOM 600 N N . ALA A 1 100 ? -68.23331 -17.14715 20.83162 1.000 120.17117 358 ALA B N 1
ATOM 601 C CA . ALA A 1 100 ? -69.44441 -17.93635 21.03532 1.000 105.97586 358 ALA B CA 1
ATOM 602 C C . ALA A 1 100 ? -69.31895 -19.31890 20.40731 1.000 103.98756 358 ALA B C 1
ATOM 603 O O . ALA A 1 100 ? -69.84310 -20.30087 20.94570 1.000 110.95346 358 ALA B O 1
ATOM 605 N N . SER A 1 101 ? -68.63583 -19.41525 19.26498 1.000 107.63952 359 SER B N 1
ATOM 606 C CA . SER A 1 101 ? -68.46553 -20.70986 18.61320 1.000 106.00818 359 SER B CA 1
ATOM 607 C C . SER A 1 101 ? -67.52867 -21.61058 19.40942 1.000 112.61403 359 SER B C 1
ATOM 608 O O . SER A 1 101 ? -67.76269 -22.82043 19.51161 1.000 122.03265 359 SER B O 1
ATOM 611 N N . MET A 1 102 ? -66.45679 -21.04218 19.97016 1.000 119.83986 360 MET B N 1
ATOM 612 C CA . MET A 1 102 ? -65.55484 -21.82661 20.80911 1.000 129.32687 360 MET B CA 1
ATOM 613 C C . MET A 1 102 ? -66.27591 -22.36822 22.03691 1.000 118.49324 360 MET B C 1
ATOM 614 O O . MET A 1 102 ? -66.03516 -23.50702 22.45473 1.000 119.90236 360 MET B O 1
ATOM 619 N N . LEU A 1 103 ? -67.15877 -21.56329 22.63351 1.000 111.17105 361 LEU B N 1
ATOM 620 C CA . LEU A 1 103 ? -67.92464 -22.03147 23.78368 1.000 102.46370 361 LEU B CA 1
ATOM 621 C C . LEU A 1 103 ? -68.84212 -23.18552 23.40125 1.000 106.36243 361 LEU B C 1
ATOM 622 O O . LEU A 1 103 ? -68.95359 -24.17150 24.13903 1.000 121.19172 361 LEU B O 1
ATOM 627 N N . ASN A 1 104 ? -69.50092 -23.08314 22.24457 1.000 107.63958 362 ASN B N 1
ATOM 628 C CA . ASN A 1 104 ? -70.39942 -24.14357 21.79957 1.000 104.02316 362 ASN B CA 1
ATOM 629 C C . ASN A 1 104 ? -69.63649 -25.42292 21.48013 1.000 104.05877 362 ASN B C 1
ATOM 630 O O . ASN A 1 104 ? -70.13614 -26.52752 21.72443 1.000 107.79214 362 ASN B O 1
ATOM 635 N N . ASP A 1 105 ? -68.43107 -25.29328 20.92263 1.000 107.34395 363 ASP B N 1
ATOM 636 C CA . ASP A 1 105 ? -67.59841 -26.46326 20.66210 1.000 109.84317 363 ASP B CA 1
ATOM 637 C C . ASP A 1 105 ? -67.24797 -27.19709 21.95186 1.000 110.28571 363 ASP B C 1
ATOM 638 O O . ASP A 1 105 ? -67.33234 -28.42871 22.02060 1.000 123.31358 363 ASP B O 1
ATOM 643 N N . GLU A 1 106 ? -66.84456 -26.45478 22.98737 1.000 106.82234 364 GLU B N 1
ATOM 644 C CA . GLU A 1 106 ? -66.42622 -27.09177 24.23352 1.000 107.43289 364 GLU B CA 1
ATOM 645 C C . GLU A 1 106 ? -67.57704 -27.80142 24.93913 1.000 112.32686 364 GLU B C 1
ATOM 646 O O . GLU A 1 106 ? -67.33837 -28.75162 25.69332 1.000 122.74035 364 GLU B O 1
ATOM 652 N N . LEU A 1 107 ? -68.82158 -27.36378 24.72712 1.000 101.98019 365 LEU B N 1
ATOM 653 C CA . LEU A 1 107 ? -69.94014 -28.10740 25.29897 1.000 84.29965 365 LEU B CA 1
ATOM 654 C C . LEU A 1 107 ? -70.10677 -29.44144 24.58609 1.000 85.98256 365 LEU B C 1
ATOM 655 O O . LEU A 1 107 ? -70.38695 -30.46416 25.22209 1.000 94.58919 365 LEU B O 1
ATOM 660 N N . SER A 1 108 ? -69.95102 -29.44428 23.26041 1.000 90.09124 366 SER B N 1
ATOM 661 C CA . SER A 1 108 ? -69.91892 -30.69979 22.52157 1.000 95.07591 366 SER B CA 1
ATOM 662 C C . SER A 1 108 ? -68.72288 -31.53987 22.94819 1.000 106.01971 366 SER B C 1
ATOM 663 O O . SER A 1 108 ? -68.80539 -32.77317 22.97975 1.000 105.41513 366 SER B O 1
ATOM 666 N N . HIS A 1 109 ? -67.60456 -30.88337 23.27399 1.000 111.67682 367 HIS B N 1
ATOM 667 C CA . HIS A 1 109 ? -66.42608 -31.58854 23.76757 1.000 106.82432 367 HIS B CA 1
ATOM 668 C C . HIS A 1 109 ? -66.73757 -32.32692 25.06112 1.000 108.04357 367 HIS B C 1
ATOM 669 O O . HIS A 1 109 ? -66.37517 -33.49710 25.22873 1.000 113.90565 367 HIS B O 1
ATOM 676 N N . ILE A 1 110 ? -67.41469 -31.65058 25.98959 1.000 100.34752 368 ILE B N 1
ATOM 677 C CA . ILE A 1 110 ? -67.70835 -32.24478 27.28851 1.000 93.91328 368 ILE B CA 1
ATOM 678 C C . ILE A 1 110 ? -68.71389 -33.37884 27.13731 1.000 104.87835 368 ILE B C 1
ATOM 679 O O . ILE A 1 110 ? -68.53103 -34.47176 27.68628 1.000 116.40755 368 ILE B O 1
ATOM 684 N N . ASN A 1 111 ? -69.79101 -33.13233 26.38701 1.000 100.14217 369 ASN B N 1
ATOM 685 C CA . ASN A 1 111 ? -70.79841 -34.16352 26.16379 1.000 77.49956 369 ASN B CA 1
ATOM 686 C C . ASN A 1 111 ? -70.19518 -35.38170 25.47659 1.000 84.71420 369 ASN B C 1
ATOM 687 O O . ASN A 1 111 ? -70.58943 -36.52003 25.75520 1.000 95.23270 369 ASN B O 1
ATOM 692 N N . ALA A 1 112 ? -69.23668 -35.16114 24.57239 1.000 97.99196 370 ALA B N 1
ATOM 693 C CA . ALA A 1 112 ? -68.57049 -36.27863 23.91060 1.000 104.01559 370 ALA B CA 1
ATOM 694 C C . ALA A 1 112 ? -67.75513 -37.10627 24.89538 1.000 101.05431 370 ALA B C 1
ATOM 695 O O . ALA A 1 112 ? -67.69080 -38.33512 24.77353 1.000 108.64383 370 ALA B O 1
ATOM 697 N N . ARG A 1 113 ? -67.12288 -36.45537 25.87692 1.000 101.86937 371 ARG B N 1
ATOM 698 C CA . ARG A 1 113 ? -66.35149 -37.20645 26.86201 1.000 109.61438 371 ARG B CA 1
ATOM 699 C C . ARG A 1 113 ? -67.26353 -38.00482 27.78146 1.000 104.00453 371 ARG B C 1
ATOM 700 O O . ARG A 1 113 ? -66.90041 -39.10526 28.21272 1.000 114.57288 371 ARG B O 1
ATOM 708 N N . LEU A 1 114 ? -68.44604 -37.46996 28.08765 1.000 94.21213 372 LEU B N 1
ATOM 709 C CA . LEU A 1 114 ? -69.38965 -38.19139 28.93067 1.000 89.45154 372 LEU B CA 1
ATOM 710 C C . LEU A 1 114 ? -69.93781 -39.41745 28.21451 1.000 91.10123 372 LEU B C 1
ATOM 711 O O . LEU A 1 114 ? -70.28447 -40.41024 28.86417 1.000 95.01423 372 LEU B O 1
ATOM 716 N N . ASN A 1 115 ? -70.02959 -39.36694 26.88381 1.000 94.19300 373 ASN B N 1
ATOM 717 C CA . ASN A 1 115 ? -70.45562 -40.52826 26.11721 1.000 90.77962 373 ASN B CA 1
ATOM 718 C C . ASN A 1 115 ? -69.34374 -41.55299 25.95327 1.000 96.88127 373 ASN B C 1
ATOM 719 O O . ASN A 1 115 ? -69.60687 -42.66080 25.47272 1.000 107.14080 373 ASN B O 1
ATOM 724 N N . MET A 1 116 ? -68.11469 -41.20646 26.32989 1.000 87.08781 374 MET B N 1
ATOM 725 C CA . MET A 1 116 ? -67.01543 -42.15775 26.36557 1.000 95.43972 374 MET B CA 1
ATOM 726 C C . MET A 1 116 ? -66.94499 -42.89647 27.69335 1.000 101.92589 374 MET B C 1
ATOM 727 O O . MET A 1 116 ? -66.18598 -43.86445 27.81234 1.000 112.67481 374 MET B O 1
ATOM 732 N N . GLY A 1 117 ? -67.71252 -42.45876 28.68743 1.000 86.13659 375 GLY B N 1
ATOM 733 C CA . GLY A 1 117 ? -67.75756 -43.12742 29.96954 1.000 100.98590 375 GLY B CA 1
ATOM 734 C C . GLY A 1 117 ? -68.75373 -44.26601 29.92278 1.000 117.99373 375 GLY B C 1
ATOM 735 O O . GLY A 1 117 ? -68.59589 -45.27807 30.61116 1.000 131.98598 375 GLY B O 1
ATOM 736 N N . ILE A 1 118 ? -69.79827 -44.10102 29.10936 1.000 100.16903 376 ILE B N 1
ATOM 737 C CA . ILE A 1 118 ? -70.73975 -45.19143 28.88197 1.000 90.45071 376 ILE B CA 1
ATOM 738 C C . ILE A 1 118 ? -70.04806 -46.33708 28.16076 1.000 100.40366 376 ILE B C 1
ATOM 739 O O . ILE A 1 118 ? -70.24752 -47.51401 28.48696 1.000 117.25461 376 ILE B O 1
ATOM 744 N N . LEU A 1 119 ? -69.21712 -46.00947 27.17981 1.000 85.58006 377 LEU B N 1
ATOM 745 C CA . LEU A 1 119 ? -68.64848 -46.99802 26.28070 1.000 97.50116 377 LEU B CA 1
ATOM 746 C C . LEU A 1 119 ? -67.38739 -47.62802 26.86074 1.000 87.85639 377 LEU B C 1
ATOM 747 O O . LEU A 1 119 ? -66.90471 -47.21641 27.91537 1.000 93.25502 377 LEU B O 1
ATOM 752 N N . GLU B 1 27 ? -86.49655 83.98819 -18.98525 1.000 126.38475 285 GLU A N 1
ATOM 753 C CA . GLU B 1 27 ? -87.51802 83.07909 -19.49225 1.000 138.56560 285 GLU A CA 1
ATOM 754 C C . GLU B 1 27 ? -87.15868 82.56858 -20.88452 1.000 160.69988 285 GLU A C 1
ATOM 755 O O . GLU B 1 27 ? -87.27235 83.29864 -21.86848 1.000 164.97409 285 GLU A O 1
ATOM 757 N N . GLY B 1 28 ? -86.72752 81.31175 -20.96526 1.000 168.89136 286 GLY A N 1
ATOM 758 C CA . GLY B 1 28 ? -86.36383 80.73332 -22.24356 1.000 160.93045 286 GLY A CA 1
ATOM 759 C C . GLY B 1 28 ? -86.45484 79.22191 -22.29974 1.000 161.79975 286 GLY A C 1
ATOM 760 O O . GLY B 1 28 ? -86.08784 78.61721 -23.31180 1.000 156.64695 286 GLY A O 1
ATOM 761 N N . LEU B 1 29 ? -86.95882 78.59942 -21.23264 1.000 164.01174 287 LEU A N 1
ATOM 762 C CA . LEU B 1 29 ? -87.06212 77.14468 -21.17821 1.000 160.06121 287 LEU A CA 1
ATOM 763 C C . LEU B 1 29 ? -88.01313 76.68327 -20.07966 1.000 148.93464 287 LEU A C 1
ATOM 764 O O . LEU B 1 29 ? -87.57086 76.18367 -19.04027 1.000 138.76624 287 LEU A O 1
ATOM 766 N N . LYS B 1 30 ? -89.31780 76.85725 -20.29033 1.000 155.24448 288 LYS A N 1
ATOM 767 C CA . LYS B 1 30 ? -90.30737 76.42920 -19.30897 1.000 144.07877 288 LYS A CA 1
ATOM 768 C C . LYS B 1 30 ? -90.59676 74.93222 -19.36169 1.000 143.50403 288 LYS A C 1
ATOM 769 O O . LYS B 1 30 ? -91.20079 74.40294 -18.42129 1.000 128.71288 288 LYS A O 1
ATOM 775 N N . GLU B 1 31 ? -90.18486 74.24078 -20.42916 1.000 148.46964 289 GLU A N 1
ATOM 776 C CA . GLU B 1 31 ? -90.34334 72.78889 -20.48513 1.000 139.16652 289 GLU A CA 1
ATOM 777 C C . GLU B 1 31 ? -89.55525 72.09782 -19.37826 1.000 136.80961 289 GLU A C 1
ATOM 778 O O . GLU B 1 31 ? -89.91260 70.99012 -18.96034 1.000 140.96403 289 GLU A O 1
ATOM 784 N N . PHE B 1 32 ? -88.48339 72.73252 -18.89570 1.000 141.62001 290 PHE A N 1
ATOM 785 C CA . PHE B 1 32 ? -87.67016 72.14159 -17.83842 1.000 127.80034 290 PHE A CA 1
ATOM 786 C C . PHE B 1 32 ? -88.45687 72.04841 -16.53769 1.000 112.66009 290 PHE A C 1
ATOM 787 O O . PHE B 1 32 ? -88.18003 71.17493 -15.70706 1.000 111.71812 290 PHE A O 1
ATOM 795 N N . LEU B 1 33 ? -89.43045 72.94134 -16.34414 1.000 117.02208 291 LEU A N 1
ATOM 796 C CA . LEU B 1 33 ? -90.27728 72.88080 -15.15818 1.000 113.98009 291 LEU A CA 1
ATOM 797 C C . LEU B 1 33 ? -90.98804 71.53487 -15.06675 1.000 111.82396 291 LEU A C 1
ATOM 798 O O . LEU B 1 33 ? -91.12199 70.96652 -13.97660 1.000 103.09877 291 LEU A O 1
ATOM 803 N N . GLN B 1 34 ? -91.44615 71.00749 -16.20506 1.000 111.27680 292 GLN A N 1
ATOM 804 C CA . GLN B 1 34 ? -92.09198 69.69923 -16.22708 1.000 109.61030 292 GLN A CA 1
ATOM 805 C C . GLN B 1 34 ? -91.08668 68.55145 -16.22559 1.000 104.79826 292 GLN A C 1
ATOM 806 O O . GLN B 1 34 ? -91.35588 67.50218 -15.62937 1.000 106.54063 292 GLN A O 1
ATOM 812 N N . GLN B 1 35 ? -89.93160 68.73329 -16.87484 1.000 100.88407 293 GLN A N 1
ATOM 813 C CA . GLN B 1 35 ? -88.92512 67.67495 -16.93619 1.000 96.26833 293 GLN A CA 1
ATOM 814 C C . GLN B 1 35 ? -88.49984 67.22387 -15.54445 1.000 95.66227 293 GLN A C 1
ATOM 815 O O . GLN B 1 35 ? -88.29021 66.02791 -15.30810 1.000 92.95090 293 GLN A O 1
ATOM 821 N N . THR B 1 36 ? -88.37953 68.16358 -14.60577 1.000 96.59813 294 THR A N 1
ATOM 822 C CA . THR B 1 36 ? -88.02086 67.79228 -13.24178 1.000 89.34695 294 THR A CA 1
ATOM 823 C C . THR B 1 36 ? -89.16882 67.07279 -12.54539 1.000 89.56068 294 THR A C 1
ATOM 824 O O . THR B 1 36 ? -88.93944 66.16009 -11.74340 1.000 87.24940 294 THR A O 1
ATOM 828 N N . ASP B 1 37 ? -90.40977 67.47504 -12.82942 1.000 97.27705 295 ASP A N 1
ATOM 829 C CA . ASP B 1 37 ? -91.55810 66.75429 -12.28949 1.000 95.05173 295 ASP A CA 1
ATOM 830 C C . ASP B 1 37 ? -91.57347 65.30829 -12.76922 1.000 89.86699 295 ASP A C 1
ATOM 831 O O . ASP B 1 37 ? -91.94630 64.40044 -12.01657 1.000 85.78394 295 ASP A O 1
ATOM 836 N N . ASP B 1 38 ? -91.17515 65.07518 -14.02252 1.000 94.02355 296 ASP A N 1
ATOM 837 C CA . ASP B 1 38 ? -91.09003 63.71006 -14.53147 1.000 84.15685 296 ASP A CA 1
ATOM 838 C C . ASP B 1 38 ? -89.98808 62.92693 -13.82818 1.000 78.58765 296 ASP A C 1
ATOM 839 O O . ASP B 1 38 ? -90.18851 61.77268 -13.43340 1.000 84.74050 296 ASP A O 1
ATOM 844 N N . ARG B 1 39 ? -88.81169 63.53976 -13.66744 1.000 76.01779 297 ARG A N 1
ATOM 845 C CA . ARG B 1 39 ? -87.69035 62.84294 -13.04351 1.000 78.83051 297 ARG A CA 1
ATOM 846 C C . ARG B 1 39 ? -87.98109 62.51014 -11.58498 1.000 78.81901 297 ARG A C 1
ATOM 847 O O . ARG B 1 39 ? -87.57908 61.44961 -11.09182 1.000 83.76281 297 ARG A O 1
ATOM 855 N N . PHE B 1 40 ? -88.66536 63.40919 -10.87322 1.000 72.90434 298 PHE A N 1
ATOM 856 C CA . PHE B 1 40 ? -89.03810 63.11918 -9.49239 1.000 63.55857 298 PHE A CA 1
ATOM 857 C C . PHE B 1 40 ? -89.97078 61.91733 -9.41705 1.000 73.39820 298 PHE A C 1
ATOM 858 O O . PHE B 1 40 ? -89.88368 61.11173 -8.48255 1.000 80.22512 298 PHE A O 1
ATOM 866 N N . HIS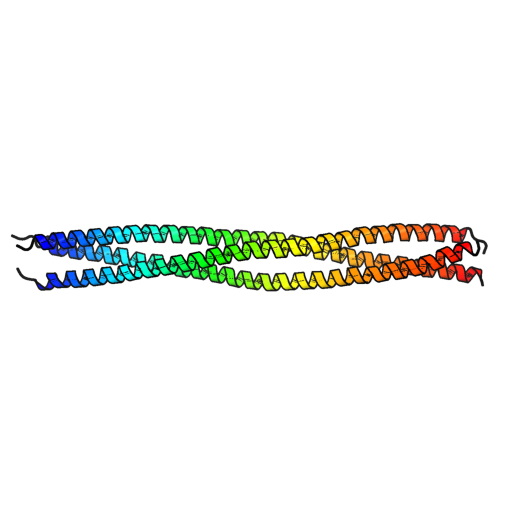 B 1 41 ? -90.87019 61.77863 -10.39481 1.000 78.81430 299 HIS A N 1
ATOM 867 C CA . HIS B 1 41 ? -91.74565 60.61158 -10.43221 1.000 67.31185 299 HIS A CA 1
ATOM 868 C C . HIS B 1 41 ? -90.94755 59.34108 -10.69543 1.000 71.07588 299 HIS A C 1
ATOM 869 O O . HIS B 1 41 ? -91.21328 58.29718 -10.08908 1.000 71.11475 299 HIS A O 1
ATOM 876 N N . GLU B 1 42 ? -89.97171 59.41242 -11.60543 1.000 74.10978 300 GLU A N 1
ATOM 877 C CA . GLU B 1 42 ? -89.06859 58.28820 -11.83183 1.000 52.03503 300 GLU A CA 1
ATOM 878 C C . GLU B 1 42 ? -88.37365 57.86995 -10.54408 1.000 64.05817 300 GLU A C 1
ATOM 879 O O . GLU B 1 42 ? -88.26905 56.67484 -10.24421 1.000 69.58906 300 GLU A O 1
ATOM 885 N N . MET B 1 43 ? -87.89664 58.84441 -9.76711 1.000 69.48738 301 MET A N 1
ATOM 886 C CA . MET B 1 43 ? -87.16374 58.53328 -8.54545 1.000 62.81737 301 MET A CA 1
ATOM 887 C C . MET B 1 43 ? -88.06991 57.89879 -7.49865 1.000 62.20295 301 MET A C 1
ATOM 888 O O . MET B 1 43 ? -87.67095 56.94530 -6.82013 1.000 70.27030 301 MET A O 1
ATOM 893 N N . HIS B 1 44 ? -89.29239 58.41677 -7.35313 1.000 57.95714 302 HIS A N 1
ATOM 894 C CA . HIS B 1 44 ? -90.21975 57.86981 -6.36772 1.000 69.90870 302 HIS A CA 1
ATOM 895 C C . HIS B 1 44 ? -90.57343 56.41940 -6.67335 1.000 66.38753 302 HIS A C 1
ATOM 896 O O . HIS B 1 44 ? -90.63736 55.58402 -5.76386 1.000 73.27840 302 HIS A O 1
ATOM 903 N N . VAL B 1 45 ? -90.80578 56.09956 -7.94728 1.000 60.74467 303 VAL A N 1
ATOM 904 C CA . VAL B 1 45 ? -91.08249 54.71687 -8.32363 1.000 59.96763 303 VAL A CA 1
ATOM 905 C C . VAL B 1 45 ? -89.84487 53.84930 -8.13350 1.000 62.78561 303 VAL A C 1
ATOM 906 O O . VAL B 1 45 ? -89.93247 52.72663 -7.62210 1.000 62.10552 303 VAL A O 1
ATOM 910 N N . ALA B 1 46 ? -88.67706 54.34279 -8.55332 1.000 59.00908 304 ALA A N 1
ATOM 911 C CA . ALA B 1 46 ? -87.44971 53.57603 -8.36674 1.000 55.23524 304 ALA A CA 1
ATOM 912 C C . ALA B 1 46 ? -87.17450 53.33467 -6.88846 1.000 55.67843 304 ALA A C 1
ATOM 913 O O . ALA B 1 46 ? -86.72393 52.24964 -6.50157 1.000 58.65481 304 ALA A O 1
ATOM 915 N N . LEU B 1 47 ? -87.44145 54.33552 -6.04619 1.000 56.67268 305 LEU A N 1
ATOM 916 C CA . LEU B 1 47 ? -87.34078 54.13237 -4.60528 1.000 54.32149 305 LEU A CA 1
ATOM 917 C C . LEU B 1 47 ? -88.39716 53.14844 -4.11995 1.000 54.21050 305 LEU A C 1
ATOM 918 O O . LEU B 1 47 ? -88.11825 52.30270 -3.26225 1.000 56.73541 305 LEU A O 1
ATOM 923 N N . ALA B 1 48 ? -89.61693 53.24849 -4.65792 1.000 55.16892 306 ALA A N 1
ATOM 924 C CA . ALA B 1 48 ? -90.68271 52.32614 -4.27775 1.000 46.51905 306 ALA A CA 1
ATOM 925 C C . ALA B 1 48 ? -90.27622 50.88583 -4.55233 1.000 55.34786 306 ALA A C 1
ATOM 926 O O . ALA B 1 48 ? -90.63748 49.97405 -3.79882 1.000 57.59782 306 ALA A O 1
ATOM 928 N N . GLN B 1 49 ? -89.53625 50.66148 -5.64009 1.000 62.80207 307 GLN A N 1
ATOM 929 C CA . GLN B 1 49 ? -88.97295 49.34149 -5.89634 1.000 53.35480 307 GLN A CA 1
ATOM 930 C C . GLN B 1 49 ? -88.03480 48.92722 -4.77184 1.000 54.35885 307 GLN A C 1
ATOM 931 O O . GLN B 1 49 ? -88.10846 47.80064 -4.27062 1.000 55.47127 307 GLN A O 1
ATOM 937 N N . LYS B 1 50 ? -87.16502 49.84420 -4.34007 1.000 48.24182 308 LYS A N 1
ATOM 938 C CA . LYS B 1 50 ? -86.22800 49.53611 -3.26414 1.000 47.80482 308 LYS A CA 1
ATOM 939 C C . LYS B 1 50 ? -86.95738 49.15499 -1.98084 1.000 58.97283 308 LYS A C 1
ATOM 940 O O . LYS B 1 50 ? -86.51728 48.25536 -1.25494 1.000 62.12573 308 LYS A O 1
ATOM 946 N N . ASP B 1 51 ? -88.06907 49.83386 -1.67791 1.000 51.73261 309 ASP A N 1
ATOM 947 C CA . ASP B 1 51 ? -88.88609 49.43121 -0.53698 1.000 45.03911 309 ASP A CA 1
ATOM 948 C C . ASP B 1 51 ? -89.35472 47.98992 -0.68400 1.000 52.99403 309 ASP A C 1
ATOM 949 O O . ASP B 1 51 ? -89.31939 47.21432 0.27833 1.000 59.81110 309 ASP A O 1
ATOM 954 N N . GLN B 1 52 ? -89.79119 47.61435 -1.88747 1.000 61.17040 310 GLN A N 1
ATOM 955 C CA . GLN B 1 52 ? -90.27018 46.25732 -2.12573 1.000 60.61591 310 GLN A CA 1
ATOM 956 C C . GLN B 1 52 ? -89.13927 45.24346 -2.00816 1.000 60.76467 310 GLN A C 1
ATOM 957 O O . GLN B 1 52 ? -89.27245 44.23337 -1.30742 1.000 61.87773 310 GLN A O 1
ATOM 963 N N . GLU B 1 53 ? -88.02913 45.48128 -2.71663 1.000 62.92665 311 GLU A N 1
ATOM 964 C CA . GLU B 1 53 ? -86.91073 44.54213 -2.69316 1.000 59.64941 311 GLU A CA 1
ATOM 965 C C . GLU B 1 53 ? -86.44925 44.26283 -1.26846 1.000 64.28931 311 GLU A C 1
ATOM 966 O O . GLU B 1 53 ? -86.17003 43.11194 -0.91307 1.000 54.79988 311 GLU A O 1
ATOM 972 N N . ILE B 1 54 ? -86.37278 45.30120 -0.43295 1.000 55.44986 312 ILE A N 1
ATOM 973 C CA . ILE B 1 54 ? -85.96681 45.09434 0.95333 1.000 51.89028 312 ILE A CA 1
ATOM 974 C C . ILE B 1 54 ? -87.05715 44.36122 1.72563 1.000 58.13280 312 ILE A C 1
ATOM 975 O O . ILE B 1 54 ? -86.76796 43.49629 2.56199 1.000 58.72218 312 ILE A O 1
ATOM 980 N N . ALA B 1 55 ? -88.32500 44.68029 1.45081 1.000 63.31185 313 ALA A N 1
ATOM 981 C CA . ALA B 1 55 ? -89.42232 43.97962 2.11113 1.000 59.99433 313 ALA A CA 1
ATOM 982 C C . ALA B 1 55 ? -89.37638 42.49216 1.78863 1.000 66.47111 313 ALA A C 1
ATOM 983 O O . ALA B 1 55 ? -89.52874 41.64392 2.67557 1.000 60.55822 313 ALA A O 1
ATOM 985 N N . PHE B 1 56 ? -89.16871 42.16114 0.51252 1.000 73.43111 314 PHE A N 1
ATOM 986 C CA . PHE B 1 56 ? -89.00290 40.76796 0.11517 1.000 55.81593 314 PHE A CA 1
ATOM 987 C C . PHE B 1 56 ? -87.77358 40.16046 0.77695 1.000 54.31395 314 PHE A C 1
ATOM 988 O O . PHE B 1 56 ? -87.83948 39.07360 1.36217 1.000 59.73959 314 PHE A O 1
ATOM 996 N N . LEU B 1 57 ? -86.63523 40.85048 0.67898 1.000 57.90318 315 LEU A N 1
ATOM 997 C CA . LEU B 1 57 ? -85.40269 40.36464 1.29025 1.000 62.21463 315 LEU A CA 1
ATOM 998 C C . LEU B 1 57 ? -85.56620 40.13244 2.78889 1.000 63.35801 315 LEU A C 1
ATOM 999 O O . LEU B 1 57 ? -85.03641 39.15584 3.33156 1.000 57.39993 315 LEU A O 1
ATOM 1004 N N . ARG B 1 58 ? -86.29440 41.01828 3.47574 1.000 59.43454 316 ARG A N 1
ATOM 1005 C CA . ARG B 1 58 ? -86.52801 40.83400 4.90588 1.000 51.28626 316 ARG A CA 1
ATOM 1006 C C . ARG B 1 58 ? -87.29029 39.54487 5.18649 1.000 56.95441 316 ARG A C 1
ATOM 1007 O O . ARG B 1 58 ? -86.85341 38.71588 5.99259 1.000 53.29277 316 ARG A O 1
ATOM 1015 N N . SER B 1 59 ? -88.42978 39.35114 4.51758 1.000 62.12026 317 SER A N 1
ATOM 1016 C CA . SER B 1 59 ? -89.23827 38.16257 4.77358 1.000 59.37490 317 SER A CA 1
ATOM 1017 C C . SER B 1 59 ? -88.49970 36.89457 4.36874 1.000 67.32975 317 SER A C 1
ATOM 1018 O O . SER B 1 59 ? -88.52395 35.89413 5.09499 1.000 60.61033 317 SER A O 1
ATOM 1021 N N . MET B 1 60 ? -87.84016 36.91755 3.20882 1.000 74.68179 318 MET A N 1
ATOM 1022 C CA . MET B 1 60 ? -87.05568 35.76567 2.77907 1.000 56.95624 318 MET A CA 1
ATOM 1023 C C . MET B 1 60 ? -85.96198 35.43832 3.78810 1.000 60.23932 318 MET A C 1
ATOM 1024 O O . MET B 1 60 ? -85.70398 34.26387 4.07654 1.000 70.17094 318 MET A O 1
ATOM 1029 N N . LEU B 1 61 ? -85.30521 36.46647 4.33267 1.000 61.73946 319 LEU A N 1
ATOM 1030 C CA . LEU B 1 61 ? -84.29528 36.24694 5.36381 1.000 65.39289 319 LEU A CA 1
ATOM 1031 C C . LEU B 1 61 ? -84.88312 35.57349 6.59743 1.000 68.93913 319 LEU A C 1
ATOM 1032 O O . LEU B 1 61 ? -84.28222 34.64351 7.14814 1.000 68.64233 319 LEU A O 1
ATOM 1037 N N . GLY B 1 62 ? -86.04853 36.03837 7.05497 1.000 57.47580 320 GLY A N 1
ATOM 1038 C CA . GLY B 1 62 ? -86.65672 35.44594 8.23587 1.000 63.71660 320 GLY A CA 1
ATOM 1039 C C . GLY B 1 62 ? -86.99680 33.98041 8.05028 1.000 64.59331 320 GLY A C 1
ATOM 1040 O O . GLY B 1 62 ? -86.83039 33.17315 8.96790 1.000 77.26497 320 GLY A O 1
ATOM 1041 N N . LYS B 1 63 ? -87.48045 33.61735 6.86100 1.000 65.33115 321 LYS A N 1
ATOM 1042 C CA . LYS B 1 63 ? -87.78209 32.21769 6.58221 1.000 66.45985 321 LYS A CA 1
ATOM 1043 C C . LYS B 1 63 ? -86.52319 31.36469 6.64499 1.000 66.58512 321 LYS A C 1
ATOM 1044 O O . LYS B 1 63 ? -86.54571 30.24467 7.16874 1.000 78.23221 321 LYS A O 1
ATOM 1050 N N . LEU B 1 64 ? -85.41402 31.87924 6.11357 1.000 61.59672 322 LEU A N 1
ATOM 1051 C CA . LEU B 1 64 ? -84.16036 31.13705 6.15798 1.000 63.51052 322 LEU A CA 1
ATOM 1052 C C . LEU B 1 64 ? -83.65258 30.99346 7.58716 1.000 77.72302 322 LEU A C 1
ATOM 1053 O O . LEU B 1 64 ? -83.23071 29.90462 7.99224 1.000 78.85873 322 LEU A O 1
ATOM 1058 N N . SER B 1 65 ? -83.68952 32.07751 8.36840 1.000 78.63280 323 SER A N 1
ATOM 1059 C CA . SER B 1 65 ? -83.25135 31.99475 9.75784 1.000 68.56777 323 SER A CA 1
ATOM 1060 C C . SER B 1 65 ? -84.11795 31.03112 10.55583 1.000 83.82423 323 SER A C 1
ATOM 1061 O O . SER B 1 65 ? -83.62150 30.35752 11.46588 1.000 100.97629 323 SER A O 1
ATOM 1064 N N . GLU B 1 66 ? -85.41060 30.95431 10.23397 1.000 79.26727 324 GLU A N 1
ATOM 1065 C CA . GLU B 1 66 ? -86.27184 29.94846 10.84646 1.000 89.03060 324 GLU A CA 1
ATOM 1066 C C . GLU B 1 66 ? -85.91400 28.55120 10.35229 1.000 85.25177 324 GLU A C 1
ATOM 1067 O O . GLU B 1 66 ? -85.79729 27.61178 11.14806 1.000 82.56904 324 GLU A O 1
ATOM 1073 N N . LYS B 1 67 ? -85.75486 28.39440 9.03298 1.000 84.22101 325 LYS A N 1
ATOM 1074 C CA . LYS B 1 67 ? -85.34865 27.10914 8.46853 1.000 79.46082 325 LYS A CA 1
ATOM 1075 C C . LYS B 1 67 ? -84.05029 26.61049 9.09314 1.000 76.83179 325 LYS A C 1
ATOM 1076 O O . LYS B 1 67 ? -83.90610 25.41468 9.37290 1.000 82.75118 325 LYS A O 1
ATOM 1082 N N . ILE B 1 68 ? -83.09232 27.51359 9.31901 1.000 73.26277 326 ILE A N 1
ATOM 1083 C CA . ILE B 1 68 ? -81.83928 27.12136 9.95929 1.000 71.41996 326 ILE A CA 1
ATOM 1084 C C . ILE B 1 68 ? -82.10655 26.65938 11.38352 1.000 85.69033 326 ILE A C 1
ATOM 1085 O O . ILE B 1 68 ? -81.54610 25.65809 11.84665 1.000 94.15144 326 ILE A O 1
ATOM 1090 N N . ASP B 1 69 ? -82.96473 27.38757 12.10095 1.000 96.69540 327 ASP A N 1
ATOM 1091 C CA . ASP B 1 69 ? -83.23706 27.06404 13.49651 1.000 100.53378 327 ASP A CA 1
ATOM 1092 C C . ASP B 1 69 ? -83.88500 25.69037 13.62624 1.000 86.42730 327 ASP A C 1
ATOM 1093 O O . ASP B 1 69 ? -83.55793 24.92588 14.54056 1.000 97.30831 327 ASP A O 1
ATOM 1098 N N . GLN B 1 70 ? -84.80893 25.36082 12.71988 1.000 69.84895 328 GLN A N 1
ATOM 1099 C CA . GLN B 1 70 ? -85.45911 24.05383 12.76054 1.000 82.66671 328 GLN A CA 1
ATOM 1100 C C . GLN B 1 70 ? -84.47428 22.92127 12.49305 1.000 90.23124 328 GLN A C 1
ATOM 1101 O O . GLN B 1 70 ? -84.54156 21.86963 13.14087 1.000 102.42801 328 GLN A O 1
ATOM 1107 N N . LEU B 1 71 ? -83.55859 23.11148 11.53969 1.000 86.40858 329 LEU A N 1
ATOM 1108 C CA . LEU B 1 71 ? -82.56297 22.08169 11.25516 1.000 80.88882 329 LEU A CA 1
ATOM 1109 C C . LEU B 1 71 ? -81.65029 21.84204 12.45069 1.000 85.80147 329 LEU A C 1
ATOM 1110 O O . LEU B 1 71 ? -81.27716 20.69840 12.73509 1.000 101.77260 329 LEU A O 1
ATOM 1115 N N . GLU B 1 72 ? -81.27330 22.90960 13.15763 1.000 86.41667 330 GLU A N 1
ATOM 1116 C CA . GLU B 1 72 ? -80.45739 22.75349 14.35721 1.000 90.91546 330 GLU A CA 1
ATOM 1117 C C . GLU B 1 72 ? -81.15751 21.88438 15.39485 1.000 109.27400 330 GLU A C 1
ATOM 1118 O O . GLU B 1 72 ? -80.53143 21.01628 16.01464 1.000 111.94239 330 GLU A O 1
ATOM 1124 N N . LYS B 1 73 ? -82.45689 22.10850 15.60122 1.000 111.28302 331 LYS A N 1
ATOM 1125 C CA . LYS B 1 73 ? -83.19748 21.34402 16.60163 1.000 116.45354 331 LYS A CA 1
ATOM 1126 C C . LYS B 1 73 ? -83.37623 19.88844 16.17768 1.000 115.37620 331 LYS A C 1
ATOM 1127 O O . LYS B 1 73 ? -83.11193 18.96876 16.96148 1.000 123.45285 331 LYS A O 1
ATOM 1133 N N . SER B 1 74 ? -83.83334 19.65946 14.94173 1.000 104.13922 332 SER A N 1
ATOM 1134 C CA . SER B 1 74 ? -84.05637 18.29350 14.47116 1.000 101.17905 332 SER A CA 1
ATOM 1135 C C . SER B 1 74 ? -82.76869 17.47944 14.44171 1.000 104.34662 332 SER A C 1
ATOM 1136 O O . SER B 1 74 ? -82.79684 16.26609 14.67874 1.000 116.37398 332 SER A O 1
ATOM 1139 N N . LEU B 1 75 ? -81.63694 18.12216 14.14755 1.000 102.06327 333 LEU A N 1
ATOM 1140 C CA . LEU B 1 75 ? -80.35504 17.42354 14.16721 1.000 109.29512 333 LEU A CA 1
ATOM 1141 C C . LEU B 1 75 ? -79.96421 17.01621 15.58255 1.000 115.13219 333 LEU A C 1
ATOM 1142 O O . LEU B 1 75 ? -79.39616 15.93731 15.78847 1.000 127.88741 333 LEU A O 1
ATOM 1147 N N . GLU B 1 76 ? -80.23800 17.87853 16.56497 1.000 116.63122 334 GLU A N 1
ATOM 1148 C CA . GLU B 1 76 ? -79.94519 17.54763 17.95623 1.000 122.00213 334 GLU A CA 1
ATOM 1149 C C . GLU B 1 76 ? -80.63460 16.25377 18.37202 1.000 126.99269 334 GLU A C 1
ATOM 1150 O O . GLU B 1 76 ? -80.03967 15.41541 19.05904 1.000 130.76494 334 GLU A O 1
ATOM 1156 N N . LEU B 1 77 ? -81.89340 16.08101 17.96723 1.000 116.31884 335 LEU A N 1
ATOM 1157 C CA . LEU B 1 77 ? -82.66136 14.89720 18.33851 1.000 113.76828 335 LEU A CA 1
ATOM 1158 C C . LEU B 1 77 ? -82.09717 13.63536 17.70202 1.000 119.01623 335 LEU A C 1
ATOM 1159 O O . LEU B 1 77 ? -81.78304 12.66145 18.39611 1.000 124.54892 335 LEU A O 1
ATOM 1164 N N . LYS B 1 78 ? -81.97053 13.63512 16.37059 1.000 112.41588 336 LYS A N 1
ATOM 1165 C CA . LYS B 1 78 ? -81.55905 12.42849 15.65993 1.000 113.89725 336 LYS A CA 1
ATOM 1166 C C . LYS B 1 78 ? -80.20578 11.92317 16.13630 1.000 116.60577 336 LYS A C 1
ATOM 1167 O O . LYS B 1 78 ? -79.94346 10.71678 16.08457 1.000 130.73033 336 LYS A O 1
ATOM 1173 N N . PHE B 1 79 ? -79.33710 12.81849 16.60457 1.000 109.25249 337 PHE A N 1
ATOM 1174 C CA . PHE B 1 79 ? -78.08441 12.36394 17.19524 1.000 120.64419 337 PHE A CA 1
ATOM 1175 C C . PHE B 1 79 ? -78.30706 11.87181 18.61834 1.000 127.69794 337 PHE A C 1
ATOM 1176 O O . PHE B 1 79 ? -77.76191 10.83428 19.01167 1.000 133.70831 337 PHE A O 1
ATOM 1184 N N . ASP B 1 80 ? -79.09582 12.61121 19.40283 1.000 134.87051 338 ASP A N 1
ATOM 1185 C CA . ASP B 1 80 ? -79.43969 12.15940 20.74607 1.000 142.88706 338 ASP A CA 1
ATOM 1186 C C . ASP B 1 80 ? -80.20051 10.83981 20.70358 1.000 139.62790 338 ASP A C 1
ATOM 1187 O O . ASP B 1 80 ? -80.08806 10.02652 21.62815 1.000 137.68200 338 ASP A O 1
ATOM 1192 N N . VAL B 1 81 ? -80.98343 10.61688 19.64570 1.000 126.74184 339 VAL A N 1
ATOM 1193 C CA . VAL B 1 81 ? -81.69524 9.35124 19.48323 1.000 119.29100 339 VAL A CA 1
ATOM 1194 C C . VAL B 1 81 ? -80.70778 8.21070 19.26197 1.000 125.30662 339 VAL A C 1
ATOM 1195 O O . VAL B 1 81 ? -80.71848 7.20556 19.98233 1.000 136.82576 339 VAL A O 1
ATOM 1199 N N . LEU B 1 82 ? -79.84033 8.35196 18.25531 1.000 119.90890 340 LEU A N 1
ATOM 1200 C CA . LEU B 1 82 ? -78.90434 7.28268 17.92081 1.000 125.66872 340 LEU A CA 1
ATOM 1201 C C . LEU B 1 82 ? -77.88175 7.05662 19.02740 1.000 126.15672 340 LEU A C 1
ATOM 1202 O O . LEU B 1 82 ? -77.38862 5.93496 19.19139 1.000 134.24014 340 LEU A O 1
ATOM 1207 N N . ASP B 1 83 ? -77.55018 8.10130 19.78984 1.000 122.31496 341 ASP A N 1
ATOM 1208 C CA . ASP B 1 83 ? -76.63708 7.93545 20.91668 1.000 132.22100 341 ASP A CA 1
ATOM 1209 C C . ASP B 1 83 ? -77.23152 7.01690 21.97720 1.000 144.48206 341 ASP A C 1
ATOM 1210 O O . ASP B 1 83 ? -76.50650 6.24183 22.61264 1.000 144.60708 341 ASP A O 1
ATOM 1215 N N . GLU B 1 84 ? -78.54782 7.09593 22.19162 1.000 150.07203 342 GLU A N 1
ATOM 1216 C CA . GLU B 1 84 ? -79.19254 6.18781 23.13472 1.000 147.03991 342 GLU A CA 1
ATOM 1217 C C . GLU B 1 84 ? -79.09395 4.74621 22.65430 1.000 145.09954 342 GLU A C 1
ATOM 1218 O O . GLU B 1 84 ? -78.79903 3.83939 23.44190 1.000 153.19638 342 GLU A O 1
ATOM 1224 N N . ASN B 1 85 ? -79.34866 4.51506 21.36385 1.000 136.35817 343 ASN A N 1
ATOM 1225 C CA . ASN B 1 85 ? -79.21768 3.17159 20.80985 1.000 135.92804 343 ASN A CA 1
ATOM 1226 C C . ASN B 1 85 ? -77.78052 2.67298 20.90259 1.000 134.77436 343 ASN A C 1
ATOM 1227 O O . ASN B 1 85 ? -77.54134 1.50469 21.22769 1.000 132.64081 343 ASN A O 1
ATOM 1232 N N . GLN B 1 86 ? -76.80980 3.54389 20.61299 1.000 138.53225 344 GLN A N 1
ATOM 1233 C CA . GLN B 1 86 ? -75.40677 3.16041 20.74043 1.000 132.71319 344 GLN A CA 1
ATOM 1234 C C . GLN B 1 86 ? -75.05761 2.80060 22.17835 1.000 139.42584 344 GLN A C 1
ATOM 1235 O O . GLN B 1 86 ? -74.26635 1.88182 22.42025 1.000 150.80744 344 GLN A O 1
ATOM 1241 N N . SER B 1 87 ? -75.62978 3.51724 23.14729 1.000 137.70026 345 SER A N 1
ATOM 1242 C CA . SER B 1 87 ? -75.33618 3.22507 24.54625 1.000 150.73072 345 SER A CA 1
ATOM 1243 C C . SER B 1 87 ? -75.99398 1.92278 24.98948 1.000 156.04621 345 SER A C 1
ATOM 1244 O O . SER B 1 87 ? -75.35889 1.08900 25.64504 1.000 159.23639 345 SER A O 1
ATOM 1247 N N . LYS B 1 88 ? -77.27084 1.73050 24.64506 1.000 151.31713 346 LYS A N 1
ATOM 1248 C CA . LYS B 1 88 ? -77.96205 0.50649 25.04183 1.000 136.07474 346 LYS A CA 1
ATOM 1249 C C . LYS B 1 88 ? -77.36217 -0.71436 24.35021 1.000 138.75173 346 LYS A C 1
ATOM 1250 O O . LYS B 1 88 ? -77.21112 -1.77267 24.97235 1.000 145.54438 346 LYS A O 1
ATOM 1256 N N . LEU B 1 89 ? -77.02302 -0.59076 23.06172 1.000 133.91918 347 LEU A N 1
ATOM 1257 C CA . LEU B 1 89 ? -76.41860 -1.71048 22.34536 1.000 124.65123 347 LEU A CA 1
ATOM 1258 C C . LEU B 1 89 ? -75.05112 -2.05838 22.91882 1.000 129.95010 347 LEU A C 1
ATOM 1259 O O . LEU B 1 89 ? -74.71832 -3.23894 23.07607 1.000 139.76689 347 LEU A O 1
ATOM 1264 N N . SER B 1 90 ? -74.24194 -1.04397 23.23568 1.000 128.35357 348 SER A N 1
ATOM 1265 C CA . SER B 1 90 ? -72.92280 -1.30794 23.80052 1.000 134.26709 348 SER A CA 1
ATOM 1266 C C . SER B 1 90 ? -73.02207 -1.85343 25.21895 1.000 148.82918 348 SER A C 1
ATOM 1267 O O . SER B 1 90 ? -72.19197 -2.67529 25.62408 1.000 147.82911 348 SER A O 1
ATOM 1270 N N . GLU B 1 91 ? -74.01884 -1.40397 25.98725 1.000 153.22627 349 GLU A N 1
ATOM 1271 C CA . GLU B 1 91 ? -74.26689 -1.99369 27.29901 1.000 151.98202 349 GLU A CA 1
ATOM 1272 C C . GLU B 1 91 ? -74.65953 -3.45836 27.17315 1.000 157.18379 349 GLU A C 1
ATOM 1273 O O . GLU B 1 91 ? -74.24749 -4.29198 27.98887 1.000 155.02949 349 GLU A O 1
ATOM 1279 N N . ASP B 1 92 ? -75.47129 -3.78697 26.16431 1.000 145.10513 350 ASP A N 1
ATOM 1280 C CA . ASP B 1 92 ? -75.81310 -5.18315 25.91949 1.000 130.79290 350 ASP A CA 1
ATOM 1281 C C . ASP B 1 92 ? -74.56242 -6.01370 25.66543 1.000 133.50853 350 ASP A C 1
ATOM 1282 O O . ASP B 1 92 ? -74.42719 -7.12081 26.19491 1.000 137.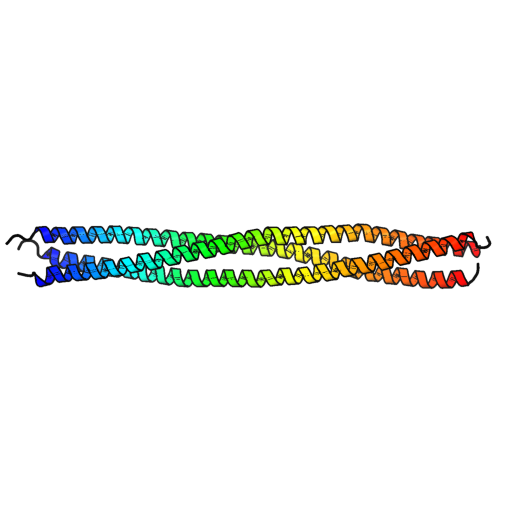31646 350 ASP A O 1
ATOM 1287 N N . LEU B 1 93 ? -73.62796 -5.48761 24.87030 1.000 136.09390 351 LEU A N 1
ATOM 1288 C CA . LEU B 1 93 ? -72.37527 -6.19675 24.62488 1.000 139.54648 351 LEU A CA 1
ATOM 1289 C C . LEU B 1 93 ? -71.60811 -6.44974 25.91706 1.000 148.89142 351 LEU A C 1
ATOM 1290 O O . LEU B 1 93 ? -71.08504 -7.55009 26.12920 1.000 153.97805 351 LEU A O 1
ATOM 1295 N N . MET B 1 94 ? -71.52231 -5.44070 26.78843 1.000 150.31253 352 MET A N 1
ATOM 1296 C CA . MET B 1 94 ? -70.71868 -5.57759 27.99935 1.000 161.91237 352 MET A CA 1
ATOM 1297 C C . MET B 1 94 ? -71.27465 -6.65520 28.92292 1.000 164.60742 352 MET A C 1
ATOM 1298 O O . MET B 1 94 ? -70.50939 -7.40454 29.54082 1.000 172.66376 352 MET A O 1
ATOM 1303 N N . GLU B 1 95 ? -72.60181 -6.75022 29.03476 1.000 157.15596 353 GLU A N 1
ATOM 1304 C CA . GLU B 1 95 ? -73.19244 -7.83478 29.81390 1.000 154.25808 353 GLU A CA 1
ATOM 1305 C C . GLU B 1 95 ? -72.93917 -9.18693 29.15939 1.000 146.91186 353 GLU A C 1
ATOM 1306 O O . GLU B 1 95 ? -72.66373 -10.17747 29.84739 1.000 139.82773 353 GLU A O 1
ATOM 1312 N N . PHE B 1 96 ? -73.04052 -9.24737 27.83043 1.000 147.08670 354 PHE A N 1
ATOM 1313 C CA . PHE B 1 96 ? -72.89057 -10.51629 27.12625 1.000 125.78332 354 PHE A CA 1
ATOM 1314 C C . PHE B 1 96 ? -71.45701 -11.02805 27.18372 1.000 135.25840 354 PHE A C 1
ATOM 1315 O O . PHE B 1 96 ? -71.23815 -12.24418 27.22207 1.000 151.06694 354 PHE A O 1
ATOM 1323 N N . ARG B 1 97 ? -70.47049 -10.12584 27.18674 1.000 144.48886 355 ARG A N 1
ATOM 1324 C CA . ARG B 1 97 ? -69.08713 -10.55638 27.36734 1.000 152.63093 355 ARG A CA 1
ATOM 1325 C C . ARG B 1 97 ? -68.86919 -11.11620 28.76609 1.000 162.00486 355 ARG A C 1
ATOM 1326 O O . ARG B 1 97 ? -68.11890 -12.08259 28.94845 1.000 164.54482 355 ARG A O 1
ATOM 1334 N N . ARG B 1 98 ? -69.51206 -10.50875 29.76600 1.000 162.97798 356 ARG A N 1
ATOM 1335 C CA . ARG B 1 98 ? -69.46161 -11.03474 31.12521 1.000 163.45702 356 ARG A CA 1
ATOM 1336 C C . ARG B 1 98 ? -70.06784 -12.42922 31.18986 1.000 163.24859 356 ARG A C 1
ATOM 1337 O O . ARG B 1 98 ? -69.46746 -13.35411 31.74945 1.000 166.47922 356 ARG A O 1
ATOM 1345 N N . ASP B 1 99 ? -71.27194 -12.59486 30.63317 1.000 145.91580 357 ASP A N 1
ATOM 1346 C CA . ASP B 1 99 ? -71.89912 -13.91128 30.61985 1.000 134.95349 357 ASP A CA 1
ATOM 1347 C C . ASP B 1 99 ? -71.04237 -14.92723 29.87643 1.000 140.94403 357 ASP A C 1
ATOM 1348 O O . ASP B 1 99 ? -71.00946 -16.10450 30.25084 1.000 142.53534 357 ASP A O 1
ATOM 1353 N N . ALA B 1 100 ? -70.34406 -14.49110 28.82503 1.000 146.57849 358 ALA A N 1
ATOM 1354 C CA . ALA B 1 100 ? -69.44977 -15.38488 28.09629 1.000 144.45754 358 ALA A CA 1
ATOM 1355 C C . ALA B 1 100 ? -68.20226 -15.71566 28.90744 1.000 157.45885 358 ALA A C 1
ATOM 1356 O O . ALA B 1 100 ? -67.69703 -16.84278 28.84585 1.000 161.01061 358 ALA A O 1
ATOM 1358 N N . SER B 1 101 ? -67.68535 -14.74589 29.66778 1.000 167.16459 359 SER A N 1
ATOM 1359 C CA . SER B 1 101 ? -66.47804 -14.99243 30.45076 1.000 168.30330 359 SER A CA 1
ATOM 1360 C C . SER B 1 101 ? -66.75000 -15.92961 31.62183 1.000 175.46454 359 SER A C 1
ATOM 1361 O O . SER B 1 101 ? -65.94747 -16.82864 31.89981 1.000 180.52559 359 SER A O 1
ATOM 1364 N N . MET B 1 102 ? -67.86732 -15.73210 32.32763 1.000 167.69383 360 MET A N 1
ATOM 1365 C CA . MET B 1 102 ? -68.22432 -16.65250 33.40392 1.000 163.14805 360 MET A CA 1
ATOM 1366 C C . MET B 1 102 ? -68.52870 -18.04493 32.85983 1.000 161.21199 360 MET A C 1
ATOM 1367 O O . MET B 1 102 ? -68.18427 -19.05174 33.49040 1.000 157.56456 360 MET A O 1
ATOM 1372 N N . LEU B 1 103 ? -69.18494 -18.12066 31.69760 1.000 155.30781 361 LEU A N 1
ATOM 1373 C CA . LEU B 1 103 ? -69.48052 -19.41360 31.08741 1.000 138.11339 361 LEU A CA 1
ATOM 1374 C C . LEU B 1 103 ? -68.20291 -20.14451 30.69049 1.000 141.03258 361 LEU A C 1
ATOM 1375 O O . LEU B 1 103 ? -68.09636 -21.36267 30.87432 1.000 157.03943 361 LEU A O 1
ATOM 1380 N N . ASN B 1 104 ? -67.22291 -19.42158 30.13932 1.000 144.98685 362 ASN A N 1
ATOM 1381 C CA . ASN B 1 104 ? -65.96888 -20.06411 29.75604 1.000 149.41258 362 ASN A CA 1
ATOM 1382 C C . ASN B 1 104 ? -65.23436 -20.58589 30.98398 1.000 163.47824 362 ASN A C 1
ATOM 1383 O O . ASN B 1 104 ? -64.60296 -21.64817 30.93458 1.000 161.03458 362 ASN A O 1
ATOM 1388 N N . ASP B 1 105 ? -65.30701 -19.84769 32.09390 1.000 168.08456 363 ASP A N 1
ATOM 1389 C CA . ASP B 1 105 ? -64.77802 -20.34624 33.35836 1.000 168.89978 363 ASP A CA 1
ATOM 1390 C C . ASP B 1 105 ? -65.49306 -21.62504 33.77520 1.000 157.98249 363 ASP A C 1
ATOM 1391 O O . ASP B 1 105 ? -64.86059 -22.57436 34.25323 1.000 160.10878 363 ASP A O 1
ATOM 1396 N N . GLU B 1 106 ? -66.81804 -21.66216 33.60505 1.000 151.13153 364 GLU A N 1
ATOM 1397 C CA . GLU B 1 106 ? -67.59527 -22.82292 34.02309 1.000 141.35878 364 GLU A CA 1
ATOM 1398 C C . GLU B 1 106 ? -67.21380 -24.07643 33.24629 1.000 137.04040 364 GLU A C 1
ATOM 1399 O O . GLU B 1 106 ? -67.28910 -25.18276 33.78814 1.000 140.46925 364 GLU A O 1
ATOM 1405 N N . LEU B 1 107 ? -66.79171 -23.93119 31.98902 1.000 149.03358 365 LEU A N 1
ATOM 1406 C CA . LEU B 1 107 ? -66.34460 -25.09305 31.22390 1.000 149.73277 365 LEU A CA 1
ATOM 1407 C C . LEU B 1 107 ? -64.96126 -25.57085 31.65275 1.000 150.43781 365 LEU A C 1
ATOM 1408 O O . LEU B 1 107 ? -64.71381 -26.78097 31.70607 1.000 162.03855 365 LEU A O 1
ATOM 1413 N N . SER B 1 108 ? -64.04476 -24.64420 31.94625 1.000 151.45710 366 SER A N 1
ATOM 1414 C CA . SER B 1 108 ? -62.70857 -25.04388 32.38085 1.000 145.69729 366 SER A CA 1
ATOM 1415 C C . SER B 1 108 ? -62.74788 -25.82797 33.68882 1.000 151.35622 366 SER A C 1
ATOM 1416 O O . SER B 1 108 ? -61.98924 -26.78981 33.86248 1.000 145.62506 366 SER A O 1
ATOM 1419 N N . HIS B 1 109 ? -63.61605 -25.43256 34.62606 1.000 153.22003 367 HIS A N 1
ATOM 1420 C CA . HIS B 1 109 ? -63.75107 -26.20242 35.86129 1.000 151.19907 367 HIS A CA 1
ATOM 1421 C C . HIS B 1 109 ? -64.30754 -27.59399 35.57204 1.000 149.44965 367 HIS A C 1
ATOM 1422 O O . HIS B 1 109 ? -63.87776 -28.57929 36.18347 1.000 139.61740 367 HIS A O 1
ATOM 1429 N N . ILE B 1 110 ? -65.27336 -27.69077 34.65293 1.000 150.11290 368 ILE A N 1
ATOM 1430 C CA . ILE B 1 110 ? -65.84732 -28.98747 34.29868 1.000 119.82948 368 ILE A CA 1
ATOM 1431 C C . ILE B 1 110 ? -64.79187 -29.86919 33.64293 1.000 133.20905 368 ILE A C 1
ATOM 1432 O O . ILE B 1 110 ? -64.66932 -31.05856 33.96240 1.000 148.52540 368 ILE A O 1
ATOM 1437 N N . ASN B 1 111 ? -64.02043 -29.30243 32.70985 1.000 151.82043 369 ASN A N 1
ATOM 1438 C CA . ASN B 1 111 ? -62.96743 -30.06212 32.03971 1.000 157.85846 369 ASN A CA 1
ATOM 1439 C C . ASN B 1 111 ? -61.94383 -30.59620 33.03525 1.000 154.15694 369 ASN A C 1
ATOM 1440 O O . ASN B 1 111 ? -61.40743 -31.69605 32.85547 1.000 153.85085 369 ASN A O 1
ATOM 1445 N N . ALA B 1 112 ? -61.65203 -29.82671 34.08657 1.000 151.84670 370 ALA A N 1
ATOM 1446 C CA . ALA B 1 112 ? -60.72442 -30.29446 35.11203 1.000 151.81159 370 ALA A CA 1
ATOM 1447 C C . ALA B 1 112 ? -61.28003 -31.50130 35.85967 1.000 139.74786 370 ALA A C 1
ATOM 1448 O O . ALA B 1 112 ? -60.52358 -32.40036 36.24496 1.000 145.72062 370 ALA A O 1
ATOM 1450 N N . ARG B 1 113 ? -62.59706 -31.54133 36.07663 1.000 135.11719 371 ARG A N 1
ATOM 1451 C CA . ARG B 1 113 ? -63.19127 -32.67091 36.78475 1.000 129.89687 371 ARG A CA 1
ATOM 1452 C C . ARG B 1 113 ? -63.15267 -33.93811 35.93807 1.000 147.56875 371 ARG A C 1
ATOM 1453 O O . ARG B 1 113 ? -63.03180 -35.04278 36.48151 1.000 163.52844 371 ARG A O 1
ATOM 1461 N N . LEU B 1 114 ? -63.22645 -33.79720 34.61097 1.000 149.71982 372 LEU A N 1
ATOM 1462 C CA . LEU B 1 114 ? -63.23748 -34.96597 33.73699 1.000 151.68262 372 LEU A CA 1
ATOM 1463 C C . LEU B 1 114 ? -61.92670 -35.74072 33.79701 1.000 170.74847 372 LEU A C 1
ATOM 1464 O O . LEU B 1 114 ? -61.92682 -36.96406 33.61363 1.000 185.73041 372 LEU A O 1
ATOM 1469 N N . ASN B 1 115 ? -60.80451 -35.06252 34.04162 1.000 167.04798 373 ASN A N 1
ATOM 1470 C CA . ASN B 1 115 ? -59.54585 -35.78016 34.18862 1.000 163.42290 373 ASN A CA 1
ATOM 1471 C C . ASN B 1 115 ? -59.40005 -36.42269 35.56006 1.000 170.29820 373 ASN A C 1
ATOM 1472 O O . ASN B 1 115 ? -58.47685 -37.21923 35.76094 1.000 167.10945 373 ASN A O 1
ATOM 1477 N N . MET B 1 116 ? -60.27567 -36.08596 36.50461 1.000 178.07590 374 MET A N 1
ATOM 1478 C CA . MET B 1 116 ? -60.32081 -36.73420 37.80715 1.000 177.19452 374 MET A CA 1
ATOM 1479 C C . MET B 1 116 ? -61.25496 -37.94314 37.82825 1.000 186.55511 374 MET A C 1
ATOM 1480 O O . MET B 1 116 ? -61.18010 -38.75870 38.75527 1.000 194.47557 374 MET A O 1
ATOM 1485 N N . GLY B 1 117 ? -62.08054 -38.11621 36.79372 1.000 190.50749 375 GLY A N 1
ATOM 1486 C CA . GLY B 1 117 ? -63.01022 -39.22362 36.76032 1.000 173.29829 375 GLY A CA 1
ATOM 1487 C C . GLY B 1 117 ? -62.37183 -40.55162 36.39939 1.000 177.41448 375 GLY A C 1
ATOM 1488 O O . GLY B 1 117 ? -61.31601 -40.62671 35.77194 1.000 182.28149 375 GLY A O 1
ATOM 1489 N N . ILE B 1 118 ? -63.04603 -41.62231 36.82360 1.000 172.57760 376 ILE A N 1
ATOM 1490 C CA . ILE B 1 118 ? -62.63567 -42.97303 36.46324 1.000 169.67619 376 ILE A CA 1
ATOM 1491 C C . ILE B 1 118 ? -62.80947 -43.18108 34.96509 1.000 170.35541 376 ILE A C 1
ATOM 1492 O O . ILE B 1 118 ? -63.82389 -42.78362 34.37419 1.000 162.66269 376 ILE A O 1
ATOM 1497 N N . LEU B 1 119 ? -61.81631 -43.80765 34.34220 1.000 173.01847 377 LEU A N 1
ATOM 1498 C CA . LEU B 1 119 ? -61.86969 -44.10616 32.91637 1.000 158.50416 377 LEU A CA 1
ATOM 1499 C C . LEU B 1 119 ? -61.19236 -45.43876 32.61306 1.000 145.81064 377 LEU A C 1
ATOM 1500 O O . LEU B 1 119 ? -61.10847 -46.31342 33.47548 1.000 127.75485 377 LEU A O 1
ATOM 1505 N N . GLU C 1 27 ? -81.52310 89.61046 -12.12877 1.000 183.41687 285 GLU C N 1
ATOM 1506 C CA . GLU C 1 27 ? -81.95641 88.53646 -13.01451 1.000 181.66342 285 GLU C CA 1
ATOM 1507 C C . GLU C 1 27 ? -81.02437 87.33334 -12.91106 1.000 190.41578 285 GLU C C 1
ATOM 1508 O O . GLU C 1 27 ? -80.55209 86.99323 -11.82583 1.000 190.15894 285 GLU C O 1
ATOM 1510 N N . GLY C 1 28 ? -80.76817 86.69245 -14.04656 1.000 192.44436 286 GLY C N 1
ATOM 1511 C CA . GLY C 1 28 ? -79.85911 85.55654 -14.05590 1.000 190.96030 286 GLY C CA 1
ATOM 1512 C C . GLY C 1 28 ? -80.47730 84.34989 -13.37751 1.000 193.48039 286 GLY C C 1
ATOM 1513 O O . GLY C 1 28 ? -81.56918 83.89627 -13.73956 1.000 202.52747 286 GLY C O 1
ATOM 1514 N N . LEU C 1 29 ? -79.76237 83.81799 -12.38294 1.000 188.34804 287 LEU C N 1
ATOM 1515 C CA . LEU C 1 29 ? -80.19127 82.65121 -11.60743 1.000 185.45643 287 LEU C CA 1
ATOM 1516 C C . LEU C 1 29 ? -80.36820 81.41095 -12.48217 1.000 170.46397 287 LEU C C 1
ATOM 1517 O O . LEU C 1 29 ? -81.13799 80.50700 -12.14676 1.000 145.59952 287 LEU C O 1
ATOM 1519 N N . LYS C 1 30 ? -79.65622 81.35421 -13.61030 1.000 176.62805 288 LYS C N 1
ATOM 1520 C CA . LYS C 1 30 ? -79.71599 80.18651 -14.48140 1.000 161.41416 288 LYS C CA 1
ATOM 1521 C C . LYS C 1 30 ? -78.79959 79.06488 -14.01095 1.000 149.23398 288 LYS C C 1
ATOM 1522 O O . LYS C 1 30 ? -78.95665 77.92326 -14.45848 1.000 130.49153 288 LYS C O 1
ATOM 1524 N N . GLU C 1 31 ? -77.84915 79.36930 -13.12224 1.000 157.63646 289 GLU C N 1
ATOM 1525 C CA . GLU C 1 31 ? -76.98285 78.33905 -12.55788 1.000 145.38740 289 GLU C CA 1
ATOM 1526 C C . GLU C 1 31 ? -77.76999 77.31949 -11.74631 1.000 143.99664 289 GLU C C 1
ATOM 1527 O O . GLU C 1 31 ? -77.35443 76.15983 -11.63747 1.000 143.67911 289 GLU C O 1
ATOM 1529 N N . PHE C 1 32 ? -78.90030 77.72967 -11.16622 1.000 144.11973 290 PHE C N 1
ATOM 1530 C CA . PHE C 1 32 ? -79.68557 76.81141 -10.35015 1.000 141.32416 290 PHE C CA 1
ATOM 1531 C C . PHE C 1 32 ? -80.31823 75.71636 -11.19947 1.000 136.67483 290 PHE C C 1
ATOM 1532 O O . PHE C 1 32 ? -80.55031 74.60757 -10.70337 1.000 136.01034 290 PHE C O 1
ATOM 1540 N N . LEU C 1 33 ? -80.60981 76.00895 -12.47035 1.000 139.14075 291 LEU C N 1
ATOM 1541 C CA . LEU C 1 33 ? -81.17017 74.99452 -13.35912 1.000 136.23765 291 LEU C CA 1
ATOM 1542 C C . LEU C 1 33 ? -80.24183 73.79167 -13.47365 1.000 123.20675 291 LEU C C 1
ATOM 1543 O O . LEU C 1 33 ? -80.70151 72.64577 -13.54297 1.000 120.65905 291 LEU C O 1
ATOM 1548 N N . GLN C 1 34 ? -78.93011 74.03350 -13.49479 1.000 124.87403 292 GLN C N 1
ATOM 1549 C CA . GLN C 1 34 ? -77.96678 72.94063 -13.54050 1.000 126.83615 292 GLN C CA 1
ATOM 1550 C C . GLN C 1 34 ? -77.78903 72.28538 -12.17768 1.000 121.38853 292 GLN C C 1
ATOM 1551 O O . GLN C 1 34 ? -77.52791 71.07902 -12.10587 1.000 119.56504 292 GLN C O 1
ATOM 1557 N N . GLN C 1 35 ? -77.90905 73.06255 -11.09709 1.000 122.25248 293 GLN C N 1
ATOM 1558 C CA . GLN C 1 35 ? -77.75329 72.50791 -9.75572 1.000 117.76905 293 GLN C CA 1
ATOM 1559 C C . GLN C 1 35 ? -78.73320 71.36646 -9.50891 1.000 108.65043 293 GLN C C 1
ATOM 1560 O O . GLN C 1 35 ? -78.37246 70.34894 -8.90564 1.000 115.47180 293 GLN C O 1
ATOM 1566 N N . THR C 1 36 ? -79.97843 71.51480 -9.96825 1.000 100.71481 294 THR C N 1
ATOM 1567 C CA . THR C 1 36 ? -80.94113 70.42508 -9.84074 1.000 95.32222 294 THR C CA 1
ATOM 1568 C C . THR C 1 36 ? -80.64306 69.30952 -10.83402 1.000 97.46026 294 THR C C 1
ATOM 1569 O O . THR C 1 36 ? -80.83296 68.12775 -10.52358 1.000 98.31016 294 THR C O 1
ATOM 1573 N N . ASP C 1 37 ? -80.19217 69.66623 -12.04008 1.000 109.14825 295 ASP C N 1
ATOM 1574 C CA . ASP C 1 37 ? -79.77699 68.65083 -13.00221 1.000 105.04021 295 ASP C CA 1
ATOM 1575 C C . ASP C 1 37 ? -78.61531 67.83277 -12.45343 1.000 104.31687 295 ASP C C 1
ATOM 1576 O O . ASP C 1 37 ? -78.53784 66.61842 -12.67498 1.000 106.98857 295 ASP C O 1
ATOM 1581 N N . ASP C 1 38 ? -77.69957 68.48800 -11.73538 1.000 103.50832 296 ASP C N 1
ATOM 1582 C CA . ASP C 1 38 ? -76.62006 67.77357 -11.06268 1.000 97.19049 296 ASP C CA 1
ATOM 1583 C C . ASP C 1 38 ? -77.16400 66.89175 -9.94573 1.000 98.69319 296 ASP C C 1
ATOM 1584 O O . ASP C 1 38 ? -76.71120 65.75508 -9.76662 1.000 93.79507 296 ASP C O 1
ATOM 1589 N N . ARG C 1 39 ? -78.13220 67.40589 -9.18096 1.000 95.44651 297 ARG C N 1
ATOM 1590 C CA . ARG C 1 39 ? -78.68190 66.65237 -8.05871 1.000 79.51598 297 ARG C CA 1
ATOM 1591 C C . ARG C 1 39 ? -79.34060 65.36269 -8.52995 1.000 85.30273 297 ARG C C 1
ATOM 1592 O O . ARG C 1 39 ? -79.23066 64.32251 -7.86973 1.000 92.90214 297 ARG C O 1
ATOM 1600 N N . PHE C 1 40 ? -80.03660 65.41331 -9.66898 1.000 81.31587 298 PHE C N 1
ATOM 1601 C CA . PHE C 1 40 ? -80.64055 64.20660 -10.22212 1.000 77.15583 298 PHE C CA 1
ATOM 1602 C C . PHE C 1 40 ? -79.58560 63.17707 -10.59761 1.000 82.90190 298 PHE C C 1
ATOM 1603 O O . PHE C 1 40 ? -79.81845 61.97105 -10.45831 1.000 89.86448 298 PHE C O 1
ATOM 1611 N N . HIS C 1 41 ? -78.42452 63.62982 -11.07417 1.000 76.46676 299 HIS C N 1
ATOM 1612 C CA . HIS C 1 41 ? -77.34594 62.70112 -11.39144 1.000 80.19321 299 HIS C CA 1
ATOM 1613 C C . HIS C 1 41 ? -76.82943 62.01207 -10.13587 1.000 86.30343 299 HIS C C 1
ATOM 1614 O O . HIS C 1 41 ? -76.54611 60.80834 -10.15485 1.000 89.32014 299 HIS C O 1
ATOM 1621 N N . GLU C 1 42 ? -76.68993 62.76170 -9.03845 1.000 80.89428 300 GLU C N 1
ATOM 1622 C CA . GLU C 1 42 ? -76.32774 62.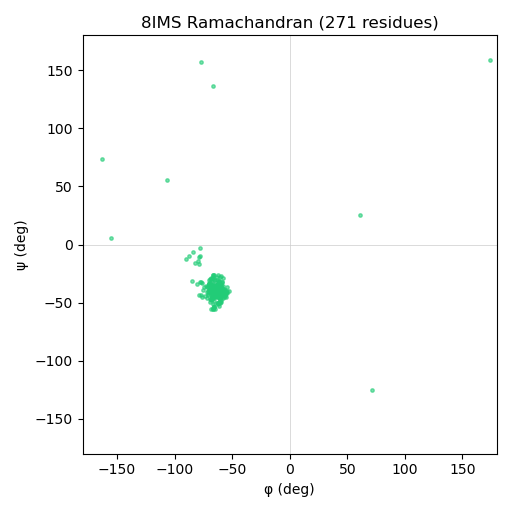14950 -7.76395 1.000 76.92483 300 GLU C CA 1
ATOM 1623 C C . GLU C 1 42 ? -77.31632 61.05826 -7.37765 1.000 79.35578 300 GLU C C 1
ATOM 1624 O O . GLU C 1 42 ? -76.91688 59.98192 -6.91837 1.000 87.69401 300 GLU C O 1
ATOM 1630 N N . MET C 1 43 ? -78.61420 61.31956 -7.54948 1.000 66.73847 301 MET C N 1
ATOM 1631 C CA . MET C 1 43 ? -79.61342 60.32890 -7.16632 1.000 68.29143 301 MET C CA 1
ATOM 1632 C C . MET C 1 43 ? -79.54672 59.10096 -8.06446 1.000 71.96390 301 MET C C 1
ATOM 1633 O O . MET C 1 43 ? -79.68835 57.97028 -7.58590 1.000 68.05293 301 MET C O 1
ATOM 1638 N N . HIS C 1 44 ? -79.34357 59.30014 -9.36947 1.000 76.36816 302 HIS C N 1
ATOM 1639 C CA . HIS C 1 44 ? -79.21145 58.15907 -10.26999 1.000 83.84564 302 HIS C CA 1
ATOM 1640 C C . HIS C 1 44 ? -78.00600 57.30632 -9.89772 1.000 73.96686 302 HIS C C 1
ATOM 1641 O O . HIS C 1 44 ? -78.07263 56.07203 -9.93541 1.000 74.97684 302 HIS C O 1
ATOM 1648 N N . VAL C 1 45 ? -76.89497 57.94828 -9.53274 1.000 73.15312 303 VAL C N 1
ATOM 1649 C CA . VAL C 1 45 ? -75.71331 57.20896 -9.10036 1.000 70.21400 303 VAL C CA 1
ATOM 1650 C C . VAL C 1 45 ? -75.97979 56.50327 -7.77592 1.000 76.59166 303 VAL C C 1
ATOM 1651 O O . VAL C 1 45 ? -75.66345 55.31906 -7.60991 1.000 77.70914 303 VAL C O 1
ATOM 1655 N N . ALA C 1 46 ? -76.56431 57.22151 -6.81276 1.000 72.62927 304 ALA C N 1
ATOM 1656 C CA . ALA C 1 46 ? -76.88751 56.61339 -5.52577 1.000 57.00623 304 ALA C CA 1
ATOM 1657 C C . ALA C 1 46 ? -77.90695 55.49325 -5.68418 1.000 65.83076 304 ALA C C 1
ATOM 1658 O O . ALA C 1 46 ? -77.82036 54.46317 -5.00516 1.000 70.41194 304 ALA C O 1
ATOM 1660 N N . LEU C 1 47 ? -78.88566 55.67999 -6.57271 1.000 70.47637 305 LEU C N 1
ATOM 1661 C CA . LEU C 1 47 ? -79.82993 54.60820 -6.86686 1.000 64.73719 305 LEU C CA 1
ATOM 1662 C C . LEU C 1 47 ? -79.13403 53.43146 -7.53713 1.000 55.17195 305 LEU C C 1
ATOM 1663 O O . LEU C 1 47 ? -79.43705 52.27310 -7.23261 1.000 55.59371 305 LEU C O 1
ATOM 1668 N N . ALA C 1 48 ? -78.19342 53.70999 -8.44550 1.000 62.18102 306 ALA C N 1
ATOM 1669 C CA . ALA C 1 48 ? -77.49169 52.63787 -9.14660 1.000 74.49691 306 ALA C CA 1
ATOM 1670 C C . ALA C 1 48 ? -76.78098 51.70267 -8.17620 1.000 70.03933 306 ALA C C 1
ATOM 1671 O O . ALA C 1 48 ? -76.76667 50.48300 -8.38001 1.000 71.44130 306 ALA C O 1
ATOM 1673 N N . GLN C 1 49 ? -76.17708 52.25277 -7.11991 1.000 66.77287 307 GLN C N 1
ATOM 1674 C CA . GLN C 1 49 ? -75.61611 51.40461 -6.07243 1.000 59.63762 307 GLN C CA 1
ATOM 1675 C C . GLN C 1 49 ? -76.70429 50.60060 -5.37248 1.000 58.30989 307 GLN C C 1
ATOM 1676 O O . GLN C 1 49 ? -76.50736 49.42210 -5.05690 1.000 59.78149 307 GLN C O 1
ATOM 1682 N N . LYS C 1 50 ? -77.84932 51.22965 -5.09339 1.000 53.58860 308 LYS C N 1
ATOM 1683 C CA . LYS C 1 50 ? -78.93447 50.51841 -4.42608 1.000 51.00582 308 LYS C CA 1
ATOM 1684 C C . LYS C 1 50 ? -79.37755 49.30492 -5.23517 1.000 51.73780 308 LYS C C 1
ATOM 1685 O O . LYS C 1 50 ? -79.65358 48.24222 -4.66648 1.000 59.24428 308 LYS C O 1
ATOM 1691 N N . ASP C 1 51 ? -79.46364 49.44405 -6.56324 1.000 63.90758 309 ASP C N 1
ATOM 1692 C CA . ASP C 1 51 ? -79.69996 48.27404 -7.40504 1.000 63.07070 309 ASP C CA 1
ATOM 1693 C C . ASP C 1 51 ? -78.58223 47.25409 -7.23487 1.000 59.74522 309 ASP C C 1
ATOM 1694 O O . ASP C 1 51 ? -78.83531 46.04459 -7.18235 1.000 62.91293 309 ASP C O 1
ATOM 1699 N N . GLN C 1 52 ? -77.33751 47.72732 -7.15190 1.000 52.43972 310 GLN C N 1
ATOM 1700 C CA . GLN C 1 52 ? -76.19624 46.83048 -7.00421 1.000 66.42169 310 GLN C CA 1
ATOM 1701 C C . GLN C 1 52 ? -76.24442 46.09100 -5.67251 1.000 71.20070 310 GLN C C 1
ATOM 1702 O O . GLN C 1 52 ? -76.22684 44.85548 -5.63398 1.000 69.93779 310 GLN C O 1
ATOM 1708 N N . GLU C 1 53 ? -76.32989 46.83977 -4.56809 1.000 74.60664 311 GLU C N 1
ATOM 1709 C CA . GLU C 1 53 ? -76.30734 46.23809 -3.23689 1.000 55.59709 311 GLU C CA 1
ATOM 1710 C C . GLU C 1 53 ? -77.39731 45.18624 -3.07216 1.000 65.52534 311 GLU C C 1
ATOM 1711 O O . GLU C 1 53 ? -77.16211 44.12402 -2.48441 1.000 70.93574 311 GLU C O 1
ATOM 1717 N N . ILE C 1 54 ? -78.59355 45.45819 -3.59282 1.000 50.79305 312 ILE C N 1
ATOM 1718 C CA . ILE C 1 54 ? -79.68989 44.50493 -3.46769 1.000 53.32171 312 ILE C CA 1
ATOM 1719 C C . ILE C 1 54 ? -79.41818 43.25543 -4.30097 1.000 57.30327 312 ILE C C 1
ATOM 1720 O O . ILE C 1 54 ? -79.75923 42.13720 -3.89552 1.000 58.36856 312 ILE C O 1
ATOM 1725 N N . ALA C 1 55 ? -78.78999 43.42060 -5.46816 1.000 55.47018 313 ALA C N 1
ATOM 1726 C CA . ALA C 1 55 ? -78.50112 42.28085 -6.33735 1.000 68.53239 313 ALA C CA 1
ATOM 1727 C C . ALA C 1 55 ? -77.60528 41.25484 -5.64728 1.000 59.23108 313 ALA C C 1
ATOM 1728 O O . ALA C 1 55 ? -77.84579 40.04508 -5.73972 1.000 57.26071 313 ALA C O 1
ATOM 1730 N N . PHE C 1 56 ? -76.54688 41.71887 -4.97579 1.000 64.45111 314 PHE C N 1
ATOM 1731 C CA . PHE C 1 56 ? -75.67549 40.81245 -4.22848 1.000 70.93139 314 PHE C CA 1
ATOM 1732 C C . PHE C 1 56 ? -76.43639 40.12195 -3.11086 1.000 72.22904 314 PHE C C 1
ATOM 1733 O O . PHE C 1 56 ? -76.37096 38.89615 -2.96060 1.000 73.00460 314 PHE C O 1
ATOM 1741 N N . LEU C 1 57 ? -77.15248 40.90744 -2.30283 1.000 56.14449 315 LEU C N 1
ATOM 1742 C CA . LEU C 1 57 ? -77.91470 40.34627 -1.19787 1.000 50.95348 315 LEU C CA 1
ATOM 1743 C C . LEU C 1 57 ? -78.85067 39.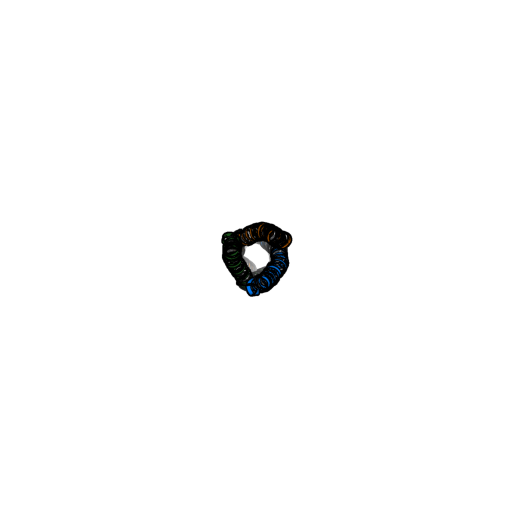25469 -1.69465 1.000 61.78887 315 LEU C C 1
ATOM 1744 O O . LEU C 1 57 ? -79.00095 38.21073 -1.05015 1.000 63.07369 315 LEU C O 1
ATOM 1749 N N . ARG C 1 58 ? -79.46744 39.46942 -2.85866 1.000 63.44335 316 ARG C N 1
ATOM 1750 C CA . ARG C 1 58 ? -80.28480 38.42801 -3.46909 1.000 55.31871 316 ARG C CA 1
ATOM 1751 C C . ARG C 1 58 ? -79.43782 37.20668 -3.80289 1.000 58.46741 316 ARG C C 1
ATOM 1752 O O . ARG C 1 58 ? -79.78095 36.07757 -3.43453 1.000 63.60023 316 ARG C O 1
ATOM 1760 N N . SER C 1 59 ? -78.31823 37.41771 -4.50133 1.000 60.34232 317 SER C N 1
ATOM 1761 C CA . SER C 1 59 ? -77.45421 36.30040 -4.86981 1.000 66.06343 317 SER C CA 1
ATOM 1762 C C . SER C 1 59 ? -76.83934 35.64931 -3.63720 1.000 72.11466 317 SER C C 1
ATOM 1763 O O . SER C 1 59 ? -76.76399 34.41800 -3.55365 1.000 82.96953 317 SER C O 1
ATOM 1766 N N . MET C 1 60 ? -76.38333 36.46001 -2.67661 1.000 72.92160 318 MET C N 1
ATOM 1767 C CA . MET C 1 60 ? -75.84296 35.91289 -1.43532 1.000 74.38739 318 MET C CA 1
ATOM 1768 C C . MET C 1 60 ? -76.88197 35.06494 -0.71248 1.000 72.81376 318 MET C C 1
ATOM 1769 O O . MET C 1 60 ? -76.55871 34.00055 -0.17151 1.000 67.77636 318 MET C O 1
ATOM 1774 N N . LEU C 1 61 ? -78.13418 35.52895 -0.68239 1.000 58.41733 319 LEU C N 1
ATOM 1775 C CA . LEU C 1 61 ? -79.21278 34.73110 -0.10735 1.000 63.02811 319 LEU C CA 1
ATOM 1776 C C . LEU C 1 61 ? -79.37674 33.42049 -0.86807 1.000 63.71391 319 LEU C C 1
ATOM 1777 O O . LEU C 1 61 ? -79.52105 32.35056 -0.26493 1.000 71.50496 319 LEU C O 1
ATOM 1782 N N . GLY C 1 62 ? -79.35770 33.48807 -2.20059 1.000 61.42639 320 GLY C N 1
ATOM 1783 C CA . GLY C 1 62 ? -79.50006 32.27930 -2.99601 1.000 78.11344 320 GLY C CA 1
ATOM 1784 C C . GLY C 1 62 ? -78.38922 31.27849 -2.74385 1.000 78.94326 320 GLY C C 1
ATOM 1785 O O . GLY C 1 62 ? -78.62438 30.06755 -2.71925 1.000 75.25664 320 GLY C O 1
ATOM 1786 N N . LYS C 1 63 ? -77.16257 31.77061 -2.55677 1.000 74.32106 321 LYS C N 1
ATOM 1787 C CA . LYS C 1 63 ? -76.04485 30.88040 -2.26519 1.000 59.26657 321 LYS C CA 1
ATOM 1788 C C . LYS C 1 63 ? -76.25743 30.14334 -0.94879 1.000 71.29773 321 LYS C C 1
ATOM 1789 O O . LYS C 1 63 ? -75.95688 28.94865 -0.84262 1.000 80.30340 321 LYS C O 1
ATOM 1795 N N . LEU C 1 64 ? -76.77363 30.83850 0.06701 1.000 73.22410 322 LEU C N 1
ATOM 1796 C CA . LEU C 1 64 ? -77.03147 30.19443 1.35148 1.000 65.34213 322 LEU C CA 1
ATOM 1797 C C . LEU C 1 64 ? -78.14546 29.15965 1.24291 1.000 68.17377 322 LEU C C 1
ATOM 1798 O O . LEU C 1 64 ? -78.02556 28.04868 1.77244 1.000 81.59521 322 LEU C O 1
ATOM 1803 N N . SER C 1 65 ? -79.24544 29.51015 0.56982 1.000 63.57719 323 SER C N 1
ATOM 1804 C CA . SER C 1 65 ? -80.33902 28.55767 0.40295 1.000 62.03666 323 SER C CA 1
ATOM 1805 C C . SER C 1 65 ? -79.90670 27.34078 -0.40242 1.000 77.60377 323 SER C C 1
ATOM 1806 O O . SER C 1 65 ? -80.37201 26.22587 -0.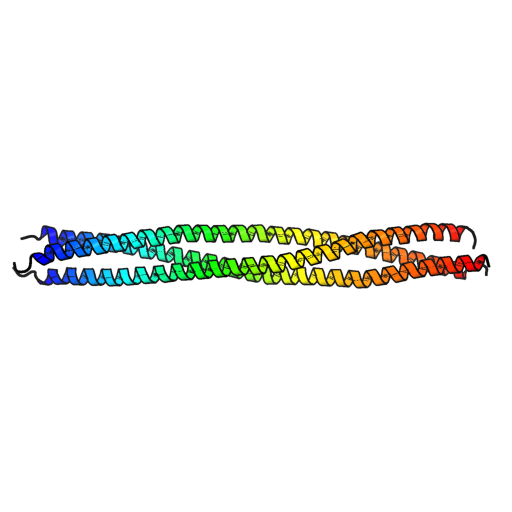14073 1.000 85.07190 323 SER C O 1
ATOM 1809 N N . GLU C 1 66 ? -79.01776 27.53116 -1.37810 1.000 83.76165 324 GLU C N 1
ATOM 1810 C CA . GLU C 1 66 ? -78.46144 26.39727 -2.10729 1.000 86.85993 324 GLU C CA 1
ATOM 1811 C C . GLU C 1 66 ? -77.55130 25.57200 -1.20803 1.000 84.60538 324 GLU C C 1
ATOM 1812 O O . GLU C 1 66 ? -77.64338 24.33900 -1.17361 1.000 92.53261 324 GLU C O 1
ATOM 1818 N N . LYS C 1 67 ? -76.65366 26.24410 -0.48259 1.000 84.71413 325 LYS C N 1
ATOM 1819 C CA . LYS C 1 67 ? -75.77777 25.56166 0.46399 1.000 78.58036 325 LYS C CA 1
ATOM 1820 C C . LYS C 1 67 ? -76.57788 24.75174 1.47738 1.000 75.87861 325 LYS C C 1
ATOM 1821 O O . LYS C 1 67 ? -76.20337 23.62326 1.81701 1.000 78.91899 325 LYS C O 1
ATOM 1827 N N . ILE C 1 68 ? -77.68332 25.31332 1.97087 1.000 76.99831 326 ILE C N 1
ATOM 1828 C CA . ILE C 1 68 ? -78.51306 24.60945 2.94457 1.000 79.52839 326 ILE C CA 1
ATOM 1829 C C . ILE C 1 68 ? -79.17789 23.39505 2.30844 1.000 85.29387 326 ILE C C 1
ATOM 1830 O O . ILE C 1 68 ? -79.19487 22.30194 2.88689 1.000 89.79655 326 ILE C O 1
ATOM 1835 N N . ASP C 1 69 ? -79.73977 23.56841 1.10989 1.000 84.63198 327 ASP C N 1
ATOM 1836 C CA . ASP C 1 69 ? -80.47356 22.47616 0.47922 1.000 92.75195 327 ASP C CA 1
ATOM 1837 C C . ASP C 1 69 ? -79.55310 21.30701 0.15245 1.000 98.92907 327 ASP C C 1
ATOM 1838 O O . ASP C 1 69 ? -79.91237 20.14543 0.37581 1.000 104.98012 327 ASP C O 1
ATOM 1843 N N . GLN C 1 70 ? -78.35703 21.59341 -0.36841 1.000 97.20044 328 GLN C N 1
ATOM 1844 C CA . GLN C 1 70 ? -77.40151 20.52615 -0.64852 1.000 102.57688 328 GLN C CA 1
ATOM 1845 C C . GLN C 1 70 ? -76.93804 19.85422 0.63734 1.000 100.91843 328 GLN C C 1
ATOM 1846 O O . GLN C 1 70 ? -76.75012 18.63233 0.67404 1.000 110.12730 328 GLN C O 1
ATOM 1852 N N . LEU C 1 71 ? -76.73451 20.64040 1.69718 1.000 87.67579 329 LEU C N 1
ATOM 1853 C CA . LEU C 1 71 ? -76.37550 20.06699 2.98950 1.000 86.38565 329 LEU C CA 1
ATOM 1854 C C . LEU C 1 71 ? -77.48967 19.16149 3.50059 1.000 88.35093 329 LEU C C 1
ATOM 1855 O O . LEU C 1 71 ? -77.22477 18.10870 4.09295 1.000 95.43657 329 LEU C O 1
ATOM 1860 N N . GLU C 1 72 ? -78.74467 19.56238 3.28323 1.000 96.08159 330 GLU C N 1
ATOM 1861 C CA . GLU C 1 72 ? -79.87782 18.71225 3.63344 1.000 93.75779 330 GLU C CA 1
ATOM 1862 C C . GLU C 1 72 ? -79.82108 17.38126 2.89293 1.000 96.15413 330 GLU C C 1
ATOM 1863 O O . GLU C 1 72 ? -80.12546 16.33038 3.46939 1.000 94.34585 330 GLU C O 1
ATOM 1869 N N . LYS C 1 73 ? -79.44178 17.40727 1.61083 1.000 100.99620 331 LYS C N 1
ATOM 1870 C CA . LYS C 1 73 ? -79.38305 16.17712 0.82560 1.000 105.75931 331 LYS C CA 1
ATOM 1871 C C . LYS C 1 73 ? -78.30937 15.23832 1.35838 1.000 112.72080 331 LYS C C 1
ATOM 1872 O O . LYS C 1 73 ? -78.55753 14.04255 1.55346 1.000 128.02589 331 LYS C O 1
ATOM 1878 N N . SER C 1 74 ? -77.10181 15.76144 1.58618 1.000 108.82026 332 SER C N 1
ATOM 1879 C CA . SER C 1 74 ? -76.02766 14.93277 2.12159 1.000 112.44814 332 SER C CA 1
ATOM 1880 C C . SER C 1 74 ? -76.38603 14.38067 3.49382 1.000 115.44269 332 SER C C 1
ATOM 1881 O O . SER C 1 74 ? -75.97001 13.27126 3.84585 1.000 126.52821 332 SER C O 1
ATOM 1884 N N . LEU C 1 75 ? -77.15586 15.13718 4.27880 1.000 104.41418 333 LEU C N 1
ATOM 1885 C CA . LEU C 1 75 ? -77.58934 14.64980 5.58319 1.000 110.07741 333 LEU C CA 1
ATOM 1886 C C . LEU C 1 75 ? -78.55557 13.47887 5.45516 1.000 123.66807 333 LEU C C 1
ATOM 1887 O O . LEU C 1 75 ? -78.46721 12.51339 6.22185 1.000 122.06555 333 LEU C O 1
ATOM 1892 N N . GLU C 1 76 ? -79.49082 13.54865 4.50336 1.000 125.71413 334 GLU C N 1
ATOM 1893 C CA . GLU C 1 76 ? -80.41846 12.43925 4.29908 1.000 128.37738 334 GLU C CA 1
ATOM 1894 C C . GLU C 1 76 ? -79.67719 11.15001 3.96818 1.000 135.49043 334 GLU C C 1
ATOM 1895 O O . GLU C 1 76 ? -80.00616 10.08264 4.49932 1.000 147.72527 334 GLU C O 1
ATOM 1901 N N . LEU C 1 77 ? -78.67688 11.22752 3.08756 1.000 126.14046 335 LEU C N 1
ATOM 1902 C CA . LEU C 1 77 ? -77.90746 10.03930 2.73368 1.000 123.30568 335 LEU C CA 1
ATOM 1903 C C . LEU C 1 77 ? -77.11714 9.53707 3.93345 1.000 134.19118 335 LEU C C 1
ATOM 1904 O O . LEU C 1 77 ? -77.20066 8.35845 4.29860 1.000 144.40733 335 LEU C O 1
ATOM 1909 N N . LYS C 1 78 ? -76.32815 10.42215 4.54698 1.000 134.34579 336 LYS C N 1
ATOM 1910 C CA . LYS C 1 78 ? -75.50908 10.04126 5.69185 1.000 132.68671 336 LYS C CA 1
ATOM 1911 C C . LYS C 1 78 ? -76.36051 9.52077 6.84532 1.000 128.20360 336 LYS C C 1
ATOM 1912 O O . LYS C 1 78 ? -75.88002 8.72559 7.66099 1.000 127.93807 336 LYS C O 1
ATOM 1918 N N . PHE C 1 79 ? -77.62041 9.95710 6.93285 1.000 124.08735 337 PHE C N 1
ATOM 1919 C CA . PHE C 1 79 ? -78.52677 9.44676 7.95764 1.000 127.22771 337 PHE C CA 1
ATOM 1920 C C . PHE C 1 79 ? -79.04057 8.05601 7.60766 1.000 135.99986 337 PHE C C 1
ATOM 1921 O O . PHE C 1 79 ? -79.06428 7.16195 8.46067 1.000 133.68566 337 PHE C O 1
ATOM 1929 N N . ASP C 1 80 ? -79.45586 7.85956 6.35323 1.000 141.66382 338 ASP C N 1
ATOM 1930 C CA . ASP C 1 80 ? -79.94396 6.55326 5.92260 1.000 144.34729 338 ASP C CA 1
ATOM 1931 C C . ASP C 1 80 ? -78.87062 5.48015 6.04907 1.000 139.70438 338 ASP C C 1
ATOM 1932 O O . ASP C 1 80 ? -79.18887 4.31017 6.29262 1.000 145.53567 338 ASP C O 1
ATOM 1937 N N . VAL C 1 81 ? -77.60119 5.85387 5.88134 1.000 131.33348 339 VAL C N 1
ATOM 1938 C CA . VAL C 1 81 ? -76.51240 4.89896 6.06196 1.000 121.78821 339 VAL C CA 1
ATOM 1939 C C . VAL C 1 81 ? -76.43814 4.45049 7.51649 1.000 126.38736 339 VAL C C 1
ATOM 1940 O O . VAL C 1 81 ? -76.45361 3.25035 7.81396 1.000 140.07226 339 VAL C O 1
ATOM 1944 N N . LEU C 1 82 ? -76.35486 5.40830 8.44469 1.000 121.39713 340 LEU C N 1
ATOM 1945 C CA . LEU C 1 82 ? -76.22729 5.05956 9.85596 1.000 120.44965 340 LEU C CA 1
ATOM 1946 C C . LEU C 1 82 ? -77.47681 4.36393 10.37893 1.000 130.41331 340 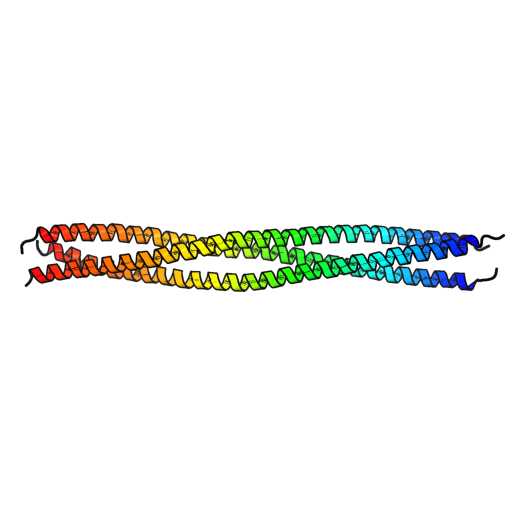LEU C C 1
ATOM 1947 O O . LEU C 1 82 ? -77.38548 3.53912 11.29542 1.000 141.00821 340 LEU C O 1
ATOM 1952 N N . ASP C 1 83 ? -78.64724 4.68530 9.82251 1.000 135.38513 341 ASP C N 1
ATOM 1953 C CA . ASP C 1 83 ? -79.86161 3.97743 10.21332 1.000 150.65060 341 ASP C CA 1
ATOM 1954 C C . ASP C 1 83 ? -79.80068 2.51335 9.79564 1.000 146.77777 341 ASP C C 1
ATOM 1955 O O . ASP C 1 83 ? -80.24313 1.63036 10.53986 1.000 140.83703 341 ASP C O 1
ATOM 1960 N N . GLU C 1 84 ? -79.25598 2.23848 8.60714 1.000 144.18901 342 GLU C N 1
ATOM 1961 C CA . GLU C 1 84 ? -79.10258 0.85704 8.16132 1.000 147.31261 342 GLU C CA 1
ATOM 1962 C C . GLU C 1 84 ? -78.09285 0.10196 9.01697 1.000 149.33489 342 GLU C C 1
ATOM 1963 O O . GLU C 1 84 ? -78.34379 -1.04146 9.41525 1.000 153.81272 342 GLU C O 1
ATOM 1969 N N . ASN C 1 85 ? -76.94623 0.72202 9.30967 1.000 146.41295 343 ASN C N 1
ATOM 1970 C CA . ASN C 1 85 ? -75.94730 0.06891 10.15182 1.000 138.94700 343 ASN C CA 1
ATOM 1971 C C . ASN C 1 85 ? -76.49382 -0.20899 11.54624 1.000 135.30711 343 ASN C C 1
ATOM 1972 O O . ASN C 1 85 ? -76.24848 -1.27949 12.11262 1.000 140.94404 343 ASN C O 1
ATOM 1977 N N . GLN C 1 86 ? -77.24070 0.74060 12.11501 1.000 127.38606 344 GLN C N 1
ATOM 1978 C CA . GLN C 1 86 ? -77.84468 0.51581 13.42453 1.000 126.00999 344 GLN C CA 1
ATOM 1979 C C . GLN C 1 86 ? -78.80445 -0.66532 13.39450 1.000 143.59434 344 GLN C C 1
ATOM 1980 O O . GLN C 1 86 ? -78.89998 -1.42118 14.36749 1.000 149.51304 344 GLN C O 1
ATOM 1986 N N . SER C 1 87 ? -79.52680 -0.83874 12.28682 1.000 150.82379 345 SER C N 1
ATOM 1987 C CA . SER C 1 87 ? -80.46461 -1.95153 12.18729 1.000 165.11965 345 SER C CA 1
ATOM 1988 C C . SER C 1 87 ? -79.73474 -3.28397 12.05805 1.000 161.05945 345 SER C C 1
ATOM 1989 O O . SER C 1 87 ? -80.10874 -4.26531 12.71066 1.000 152.84497 345 SER C O 1
ATOM 1992 N N . LYS C 1 88 ? -78.69120 -3.33967 11.22524 1.000 157.98837 346 LYS C N 1
ATOM 1993 C CA . LYS C 1 88 ? -77.95694 -4.58841 11.03838 1.000 139.66402 346 LYS C CA 1
ATOM 1994 C C . LYS C 1 88 ? -77.27573 -5.02994 12.32939 1.000 137.54939 346 LYS C C 1
ATOM 1995 O O . LYS C 1 88 ? -77.31994 -6.20995 12.69532 1.000 137.62379 346 LYS C O 1
ATOM 2001 N N . LEU C 1 89 ? -76.63067 -4.09415 13.03050 1.000 145.37178 347 LEU C N 1
ATOM 2002 C CA . LEU C 1 89 ? -75.97198 -4.43524 14.28899 1.000 132.09674 347 LEU C CA 1
ATOM 2003 C C . LEU C 1 89 ? -76.98010 -4.80500 15.37197 1.000 139.98134 347 LEU C C 1
ATOM 2004 O O . LEU C 1 89 ? -76.74865 -5.74299 16.14376 1.000 150.81456 347 LEU C O 1
ATOM 2009 N N . SER C 1 90 ? -78.10054 -4.08049 15.45194 1.000 149.01183 348 SER C N 1
ATOM 2010 C CA . SER C 1 90 ? -79.08933 -4.37472 16.48599 1.000 157.49838 348 SER C CA 1
ATOM 2011 C C . SER C 1 90 ? -79.78948 -5.70700 16.24590 1.000 159.61158 348 SER C C 1
ATOM 2012 O O . SER C 1 90 ? -80.13635 -6.40155 17.20856 1.000 140.76057 348 SER C O 1
ATOM 2015 N N . GLU C 1 91 ? -80.01848 -6.07650 14.98272 1.000 156.04074 349 GLU C N 1
ATOM 2016 C CA . GLU C 1 91 ? -80.55268 -7.40418 14.69493 1.000 152.13402 349 GLU C CA 1
ATOM 2017 C C . GLU C 1 91 ? -79.57138 -8.49415 15.10823 1.000 148.88828 349 GLU C C 1
ATOM 2018 O O . GLU C 1 91 ? -79.97355 -9.52794 15.65543 1.000 146.45278 349 GLU C O 1
ATOM 2024 N N . ASP C 1 92 ? -78.27946 -8.28440 14.84153 1.000 147.29227 350 ASP C N 1
ATOM 2025 C CA . ASP C 1 92 ? -77.26124 -9.23315 15.28187 1.000 131.37393 350 ASP C CA 1
ATOM 2026 C C . ASP C 1 92 ? -77.24769 -9.37722 16.79921 1.000 126.18232 350 ASP C C 1
ATOM 2027 O O . ASP C 1 92 ? -77.11081 -10.48965 17.32086 1.000 133.19673 350 ASP C O 1
ATOM 2032 N N . LEU C 1 93 ? -77.37178 -8.26082 17.52316 1.000 130.52060 351 LEU C N 1
ATOM 2033 C CA . LEU C 1 93 ? -77.37960 -8.30953 18.98324 1.000 131.84877 351 LEU C CA 1
ATOM 2034 C C . LEU C 1 93 ? -78.52247 -9.17681 19.50043 1.000 143.06533 351 LEU C C 1
ATOM 2035 O O . LEU C 1 93 ? -78.32683 -10.01799 20.38549 1.000 144.51031 351 LEU C O 1
ATOM 2040 N N . MET C 1 94 ? -79.73068 -8.97078 18.97197 1.000 148.35526 352 MET C N 1
ATOM 2041 C CA . MET C 1 94 ? -80.88505 -9.72654 19.44973 1.000 151.41294 352 MET C CA 1
ATOM 2042 C C . MET C 1 94 ? -80.76738 -11.20382 19.08601 1.000 147.04054 352 MET C C 1
ATOM 2043 O O . MET C 1 94 ? -81.19770 -12.07603 19.85145 1.000 121.09993 352 MET C O 1
ATOM 2048 N N . GLU C 1 95 ? -80.19200 -11.50017 17.91624 1.000 149.51987 353 GLU C N 1
ATOM 2049 C CA . GLU C 1 95 ? -79.97554 -12.88775 17.51681 1.000 135.24684 353 GLU C CA 1
ATOM 2050 C C . GLU C 1 95 ? -79.03605 -13.59680 18.48223 1.000 127.31627 353 GLU C C 1
ATOM 2051 O O . GLU C 1 95 ? -79.23309 -14.77452 18.80328 1.000 124.58879 353 GLU C O 1
ATOM 2057 N N . PHE C 1 96 ? -78.00773 -12.89390 18.95559 1.000 131.05844 354 PHE C N 1
ATOM 2058 C CA . PHE C 1 96 ? -77.03392 -13.50542 19.85192 1.000 117.38107 354 PHE C CA 1
ATOM 2059 C C . PHE C 1 96 ? -77.66911 -13.87834 21.18543 1.000 130.03595 354 PHE C C 1
ATOM 2060 O O . PHE C 1 96 ? -77.18145 -14.78494 21.86946 1.000 143.03676 354 PHE C O 1
ATOM 2068 N N . ARG C 1 97 ? -78.74383 -13.18576 21.57483 1.000 140.44918 355 ARG C N 1
ATOM 2069 C CA . ARG C 1 97 ? -79.47466 -13.56363 22.78003 1.000 149.25773 355 ARG C CA 1
ATOM 2070 C C . ARG C 1 97 ? -80.05947 -14.96581 22.65760 1.000 147.45633 355 ARG C C 1
ATOM 2071 O O . ARG C 1 97 ? -80.15191 -15.68765 23.65753 1.000 142.46657 355 ARG C O 1
ATOM 2079 N N . ARG C 1 98 ? -80.47113 -15.36213 21.44967 1.000 140.31788 356 ARG C N 1
ATOM 2080 C CA . ARG C 1 98 ? -80.89309 -16.74135 21.22183 1.000 132.88951 356 ARG C CA 1
ATOM 2081 C C . ARG C 1 98 ? -79.76064 -17.71404 21.51694 1.000 131.55121 356 ARG C C 1
ATOM 2082 O O . ARG C 1 98 ? -79.94079 -18.69621 22.24696 1.000 126.00032 356 ARG C O 1
ATOM 2090 N N . ASP C 1 99 ? -78.58170 -17.45601 20.94221 1.000 126.14619 357 ASP C N 1
ATOM 2091 C CA . ASP C 1 99 ? -77.44116 -18.34010 21.14383 1.000 112.80468 357 ASP C CA 1
ATOM 2092 C C . ASP C 1 99 ? -77.08610 -18.46659 22.61690 1.000 118.88409 357 ASP C C 1
ATOM 2093 O O . ASP C 1 99 ? -76.65484 -19.53617 23.05760 1.000 128.34907 357 ASP C O 1
ATOM 2098 N N . ALA C 1 100 ? -77.29640 -17.40723 23.40064 1.000 118.78834 358 ALA C N 1
ATOM 2099 C CA . ALA C 1 100 ? -77.03615 -17.50071 24.83227 1.000 127.67469 358 ALA C CA 1
ATOM 2100 C C . ALA C 1 100 ? -78.02193 -18.45076 25.49862 1.000 143.04663 358 ALA C C 1
ATOM 2101 O O . ALA C 1 100 ? -77.66238 -19.17272 26.43577 1.000 149.06349 358 ALA C O 1
ATOM 2103 N N . SER C 1 101 ? -79.27286 -18.45726 25.03412 1.000 144.81318 359 SER C N 1
ATOM 2104 C CA . SER C 1 101 ? -80.25731 -19.38380 25.58076 1.000 146.03049 359 SER C CA 1
ATOM 2105 C C . SER C 1 101 ? -79.97154 -20.81404 25.13608 1.000 141.03673 359 SER C C 1
ATOM 2106 O O . SER C 1 101 ? -80.09228 -21.75233 25.93251 1.000 136.20723 359 SER C O 1
ATOM 2109 N N . MET C 1 102 ? -79.59298 -20.99893 23.86601 1.000 128.90254 360 MET C N 1
ATOM 2110 C CA . MET C 1 102 ? -79.24199 -22.33039 23.38028 1.000 125.67059 360 MET C CA 1
ATOM 2111 C C . MET C 1 102 ? -78.01682 -22.87889 24.10038 1.000 123.61816 360 MET C C 1
ATOM 2112 O O . MET C 1 102 ? -77.97359 -24.06489 24.44841 1.000 135.52546 360 MET C O 1
ATOM 2117 N N . LEU C 1 103 ? -77.00646 -22.03506 24.32788 1.000 109.98358 361 LEU C N 1
ATOM 2118 C CA . LEU C 1 103 ? -75.84279 -22.47987 25.08801 1.000 109.00391 361 LEU C CA 1
ATOM 2119 C C . LEU C 1 103 ? -76.22832 -22.80381 26.52562 1.000 123.45398 361 LEU C C 1
ATOM 2120 O O . LEU C 1 103 ? -75.74948 -23.78911 27.09993 1.000 137.89401 361 LEU C O 1
ATOM 2125 N N . ASN C 1 104 ? -77.09278 -21.97935 27.12358 1.000 123.14814 362 ASN C N 1
ATOM 2126 C CA . ASN C 1 104 ? -77.52825 -22.22017 28.49521 1.000 138.70585 362 ASN C CA 1
ATOM 2127 C C . ASN C 1 104 ? -78.35114 -23.49872 28.60106 1.000 143.81853 362 ASN C C 1
ATOM 2128 O O . ASN C 1 104 ? -78.26964 -24.21150 29.60877 1.000 136.85509 362 ASN C O 1
ATOM 2133 N N . ASP C 1 105 ? -79.15726 -23.80051 27.57850 1.000 136.00582 363 ASP C N 1
ATOM 2134 C CA . ASP C 1 105 ? -79.89251 -25.06186 27.56610 1.000 126.96539 363 ASP C CA 1
ATOM 2135 C C . ASP C 1 105 ? -78.93645 -26.24670 27.59543 1.000 125.54546 363 ASP C C 1
ATOM 2136 O O . ASP C 1 105 ? -79.12312 -27.19352 28.36827 1.000 134.33903 363 ASP C O 1
ATOM 2141 N N . GLU C 1 106 ? -77.90214 -26.20998 26.75269 1.000 113.57764 364 GLU C N 1
ATOM 2142 C CA . GLU C 1 106 ? -76.93471 -27.30026 26.71520 1.000 114.74126 364 GLU C CA 1
ATOM 2143 C C . GLU C 1 106 ? -76.12987 -27.37563 28.00610 1.000 110.69804 364 GLU C C 1
ATOM 2144 O O . GLU C 1 106 ? -75.63083 -28.44902 28.36302 1.000 110.87173 364 GLU C O 1
ATOM 2150 N N . LEU C 1 107 ? -75.98701 -26.24892 28.70937 1.000 113.90776 365 LEU C N 1
ATOM 2151 C CA . LEU C 1 107 ? -75.27691 -26.24697 29.98470 1.000 131.94545 365 LEU C CA 1
ATOM 2152 C C . LEU C 1 107 ? -76.07566 -26.94920 31.07489 1.000 139.67851 365 LEU C C 1
ATOM 2153 O O . LEU C 1 107 ? -75.50334 -27.66721 31.90352 1.000 136.70432 365 LEU C O 1
ATOM 2158 N N . SER C 1 108 ? -77.39489 -26.74451 31.10167 1.000 130.54831 366 SER C N 1
ATOM 2159 C CA . SER C 1 108 ? -78.22440 -27.42712 32.08976 1.000 136.14050 366 SER C CA 1
ATOM 2160 C C . SER C 1 108 ? -78.15257 -28.93864 31.92033 1.000 126.01773 366 SER C C 1
ATOM 2161 O O . SER C 1 108 ? -78.16041 -29.68377 32.90779 1.000 118.21442 366 SER C O 1
ATOM 2164 N N . HIS C 1 109 ? -78.08979 -29.40998 30.67409 1.000 119.72840 367 HIS C N 1
ATOM 2165 C CA . HIS C 1 109 ? -77.94665 -30.84030 30.42938 1.000 113.05523 367 HIS C CA 1
ATOM 2166 C C . HIS C 1 109 ? -76.61608 -31.35932 30.96070 1.000 112.60944 367 HIS C C 1
ATOM 2167 O O . HIS C 1 109 ? -76.56473 -32.39722 31.62842 1.000 136.28777 367 HIS C O 1
ATOM 2174 N N . ILE C 1 110 ? -75.53022 -30.62886 30.69683 1.000 101.38952 368 ILE C N 1
ATOM 2175 C CA . ILE C 1 110 ? -74.19591 -31.09937 31.06380 1.000 109.23684 368 ILE C CA 1
ATOM 2176 C C . ILE C 1 110 ? -74.02090 -31.14230 32.57824 1.000 130.55390 368 ILE C C 1
ATOM 2177 O O . ILE C 1 110 ? -73.52014 -32.13071 33.12885 1.000 134.67394 368 ILE C O 1
ATOM 2182 N N . ASN C 1 111 ? -74.41803 -30.07296 33.27446 1.000 138.17430 369 ASN C N 1
ATOM 2183 C CA . ASN C 1 111 ? -74.26925 -30.05010 34.72749 1.000 135.89076 369 ASN C CA 1
ATOM 2184 C C . ASN C 1 111 ? -75.04255 -31.18822 35.38031 1.000 128.70670 369 ASN C C 1
ATOM 2185 O O . ASN C 1 111 ? -74.59070 -31.76529 36.37632 1.000 140.43019 369 ASN C O 1
ATOM 2190 N N . ALA C 1 112 ? -76.21925 -31.51397 34.84374 1.000 132.40999 370 ALA C N 1
ATOM 2191 C CA . ALA C 1 112 ? -76.96083 -32.66296 35.34765 1.000 119.46842 370 ALA C CA 1
ATOM 2192 C C . ALA C 1 112 ? -76.22869 -33.96360 35.04207 1.000 107.26764 370 ALA C C 1
ATOM 2193 O O . ALA C 1 112 ? -76.25550 -34.90130 35.84619 1.000 107.92806 370 ALA C O 1
ATOM 2195 N N . ARG C 1 113 ? -75.56655 -34.03696 33.88430 1.000 122.65626 371 ARG C N 1
ATOM 2196 C CA . ARG C 1 113 ? -74.87214 -35.26252 33.50367 1.000 124.03211 371 ARG C CA 1
ATOM 2197 C C . ARG C 1 113 ? -73.63440 -35.52887 34.35416 1.000 126.86842 371 ARG C C 1
ATOM 2198 O O . ARG C 1 113 ? -73.31965 -36.69166 34.63440 1.000 128.84565 371 ARG C O 1
ATOM 2206 N N . LEU C 1 114 ? -72.92281 -34.48451 34.77760 1.000 121.59666 372 LEU C N 1
ATOM 2207 C CA . LEU C 1 114 ? -71.71679 -34.70673 35.57099 1.000 129.75138 372 LEU C CA 1
ATOM 2208 C C . LEU C 1 114 ? -72.02643 -35.25445 36.96271 1.000 130.38901 372 LEU C C 1
ATOM 2209 O O . LEU C 1 114 ? -71.20512 -35.98006 37.53357 1.000 126.76783 372 LEU C O 1
ATOM 2214 N N . ASN C 1 115 ? -73.18464 -34.91393 37.52700 1.000 133.64365 373 ASN C N 1
ATOM 2215 C CA . ASN C 1 115 ? -73.63186 -35.43297 38.81780 1.000 133.26646 373 ASN C CA 1
ATOM 2216 C C . ASN C 1 115 ? -74.19062 -36.84735 38.72688 1.000 126.71824 373 ASN C C 1
ATOM 2217 O O . ASN C 1 115 ? -74.57476 -37.42109 39.75330 1.000 134.74641 373 ASN C O 1
ATOM 2222 N N . MET C 1 116 ? -74.26528 -37.40263 37.52313 1.000 120.46667 374 MET C N 1
ATOM 2223 C CA . MET C 1 116 ? -74.71754 -38.76558 37.29813 1.000 108.31168 374 MET C CA 1
ATOM 2224 C C . MET C 1 116 ? -73.60337 -39.79361 37.47342 1.000 104.14153 374 MET C C 1
ATOM 2225 O O . MET C 1 116 ? -73.87678 -40.99694 37.41686 1.000 108.76068 374 MET C O 1
ATOM 2230 N N . GLY C 1 117 ? -72.36298 -39.34719 37.67125 1.000 117.84028 375 GLY C N 1
ATOM 2231 C CA . GLY C 1 117 ? -71.22785 -40.21889 37.91598 1.000 113.99030 375 GLY C CA 1
ATOM 2232 C C . GLY C 1 117 ? -69.93280 -39.43324 37.96029 1.000 124.08986 375 GLY C C 1
ATOM 2233 O O . GLY C 1 117 ? -69.87640 -38.31854 37.43233 1.000 125.76324 375 GLY C O 1
ATOM 2234 N N . ILE C 1 118 ? -68.88778 -39.97399 38.58551 1.000 112.13113 376 ILE C N 1
ATOM 2235 C CA . ILE C 1 118 ? -67.59583 -39.28841 38.53032 1.000 132.07827 376 ILE C CA 1
ATOM 2236 C C . ILE C 1 118 ? -67.11755 -39.31527 37.08302 1.000 127.93231 376 ILE C C 1
ATOM 2237 O O . ILE C 1 118 ? -66.95719 -40.38763 36.49815 1.000 141.98880 376 ILE C O 1
#